Protein AF-A0A942IT50-F1 (afdb_monomer_lite)

Secondary structure (DSSP, 8-state):
--HHHHHHHHHT--SHHHHHHHHHT-B-TTS-BHHHHHHHHHHS-GGGS-SS-SSHHHHHHHHIIIIIPPPBTTB-HHHHHHHHHHHHHHHH-GGGHHHHHHHGGGT--HHHHHHHHHH-HHH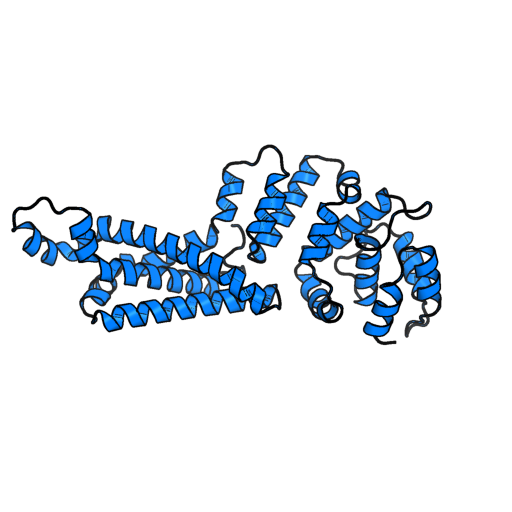HHH---HHHHHHHHHHHHHHHHHTT-HHHHHHHHHTSTT--HHHHHGGG-HHHHHHHHHHHHHHHH-HHHHHHHHHS-HHHHHHHHHHHHHHHHHHHHHHHHHHH--HHHHHHHHHHHHHHHHHHHHHHHHHHHHHHHHHHSHHHHHHHHTS-----HHHHHHHSHHHHHHHHHHHHHHHHHHHHHH-SS-TTS--

Sequence (319 aa):
MTMKDFYNSMKNTANISELKKVLASIQLPDGTTYQTILEKLLTTDPSELPVPLQSPQRMLLARHLAVEVSPEDSFTGELKGKWQRYWLRCCLKDECNYFFSLFKEFEINRENDVEAIIQEEYLWNVINSEEGKKFYKQTIAEWFLKRYNKKKAKSVLKTITGIKWLDKIRFWYPRLIVAILIGFLPLITQKDMWLMPLNLSEIFVVFLSVLLFALSYGYLVYECNKIINDITEARKRASCVCLQGFLISLLFSIFICLSIGPAILNDRTENIIESNCIITLLELGNLFWKDIIFFAFSALFIGIFIQLLWEEKTVTEPL

Structure (mmCIF, N/CA/C/O backbone):
data_AF-A0A942IT50-F1
#
_entry.id   AF-A0A942IT50-F1
#
loop_
_atom_site.group_PDB
_atom_site.id
_atom_site.type_symbol
_atom_site.label_atom_id
_atom_site.label_alt_id
_atom_site.label_comp_id
_atom_site.label_asym_id
_atom_site.label_entity_id
_atom_site.label_seq_id
_atom_site.pdbx_PDB_ins_code
_atom_site.Cartn_x
_atom_site.Cartn_y
_atom_site.Cartn_z
_atom_site.occupancy
_atom_site.B_iso_or_equiv
_atom_site.auth_seq_id
_atom_site.auth_comp_id
_atom_site.auth_asym_id
_atom_site.auth_atom_id
_atom_site.pdbx_PDB_model_num
ATOM 1 N N . MET A 1 1 ? -24.132 -20.979 17.864 1.00 71.00 1 MET A N 1
ATOM 2 C CA . MET A 1 1 ? -24.550 -19.753 17.154 1.00 71.00 1 MET A CA 1
ATOM 3 C C . MET A 1 1 ? -23.493 -19.389 16.122 1.00 71.00 1 MET A C 1
ATOM 5 O O . MET A 1 1 ? -22.315 -19.468 16.459 1.00 71.00 1 MET A O 1
ATOM 9 N N . THR A 1 2 ? -23.870 -19.065 14.881 1.00 82.75 2 THR A N 1
ATOM 10 C CA . THR A 1 2 ? -22.883 -18.706 13.845 1.00 82.75 2 THR A CA 1
ATOM 11 C C . THR A 1 2 ? -22.398 -17.260 14.023 1.00 82.75 2 THR A C 1
ATOM 13 O O . THR A 1 2 ? -23.055 -16.445 14.671 1.00 82.75 2 THR A O 1
ATOM 16 N N . MET A 1 3 ? -21.238 -16.914 13.449 1.00 79.81 3 MET A N 1
ATOM 17 C CA . MET A 1 3 ? -20.719 -15.534 13.478 1.00 79.81 3 MET A CA 1
ATOM 18 C C . MET A 1 3 ? -21.666 -14.550 12.769 1.00 79.81 3 MET A C 1
ATOM 20 O O . MET A 1 3 ? -21.782 -13.399 13.182 1.00 79.81 3 MET A O 1
ATOM 24 N N . LYS A 1 4 ? -22.389 -15.027 11.749 1.00 81.19 4 LYS A N 1
ATOM 25 C CA . LYS A 1 4 ? -23.398 -14.256 11.019 1.00 81.19 4 LYS A CA 1
ATOM 26 C C . LYS A 1 4 ? -24.609 -13.928 11.884 1.00 81.19 4 LYS A C 1
ATOM 28 O O . LYS A 1 4 ? -25.045 -12.782 11.886 1.00 81.19 4 LYS A O 1
ATOM 33 N N . ASP A 1 5 ? -25.095 -14.889 12.669 1.00 80.69 5 ASP A N 1
ATOM 34 C CA . ASP A 1 5 ? -26.185 -14.644 13.623 1.00 80.69 5 ASP A CA 1
ATOM 35 C C . ASP A 1 5 ? -25.761 -13.612 14.677 1.00 80.69 5 ASP A C 1
ATOM 37 O O . ASP A 1 5 ? -26.532 -12.718 15.022 1.00 80.69 5 ASP A O 1
ATOM 41 N N . PHE A 1 6 ? -24.503 -13.685 15.135 1.00 79.94 6 PHE A N 1
ATOM 42 C CA . PHE A 1 6 ? -23.935 -12.734 16.097 1.00 79.94 6 PHE A CA 1
ATOM 43 C C . PHE A 1 6 ? -23.887 -11.318 15.529 1.00 79.94 6 PHE A C 1
ATOM 45 O O . PHE A 1 6 ? -24.372 -10.379 16.155 1.00 79.94 6 PHE A O 1
ATOM 52 N N . TYR A 1 7 ? -23.342 -11.169 14.322 1.00 80.88 7 TYR A N 1
ATOM 53 C CA . TYR A 1 7 ? -23.255 -9.878 13.651 1.00 80.88 7 TYR A CA 1
ATOM 54 C C . TYR A 1 7 ? -24.637 -9.279 13.361 1.00 80.88 7 TYR A C 1
ATOM 56 O O . TYR A 1 7 ? -24.880 -8.122 13.697 1.00 80.88 7 TYR A O 1
ATOM 64 N N . ASN A 1 8 ? -25.561 -10.069 12.806 1.00 82.12 8 ASN A N 1
ATOM 65 C CA . ASN A 1 8 ? -26.921 -9.614 12.502 1.00 82.12 8 ASN A CA 1
ATOM 66 C C . ASN A 1 8 ? -27.674 -9.154 13.755 1.00 82.12 8 ASN A C 1
ATOM 68 O O . ASN A 1 8 ? -28.451 -8.206 13.683 1.00 82.12 8 ASN A O 1
ATOM 72 N N . SER A 1 9 ? -27.415 -9.798 14.895 1.00 78.88 9 SER A N 1
ATOM 73 C CA . SER A 1 9 ? -27.995 -9.402 16.177 1.00 78.88 9 SER A CA 1
ATOM 74 C C . SER A 1 9 ? -27.493 -8.018 16.621 1.00 78.88 9 SER A C 1
ATOM 76 O O . SER A 1 9 ? -28.278 -7.214 17.110 1.00 78.88 9 SER A O 1
ATOM 78 N N . MET A 1 10 ? -26.213 -7.693 16.400 1.00 81.12 10 MET A N 1
ATOM 79 C CA . MET A 1 10 ? -25.639 -6.393 16.788 1.00 81.12 10 MET A CA 1
ATOM 80 C C . MET A 1 10 ? -25.940 -5.258 15.802 1.00 81.12 10 MET A C 1
ATOM 82 O O . MET A 1 10 ? -26.156 -4.132 16.236 1.00 81.12 10 MET A O 1
ATOM 86 N N . LYS A 1 11 ? -25.966 -5.533 14.489 1.00 78.56 11 LYS A N 1
ATOM 87 C CA . LYS A 1 11 ? -26.009 -4.515 13.417 1.00 78.56 11 LYS A CA 1
ATOM 88 C C . LYS A 1 11 ? -27.135 -3.485 13.562 1.00 78.56 11 LYS A C 1
ATOM 90 O O . LYS A 1 11 ? -26.967 -2.337 13.169 1.00 78.56 11 LYS A O 1
ATOM 95 N N . ASN A 1 12 ? -28.279 -3.892 14.106 1.00 74.00 12 ASN A N 1
ATOM 96 C CA . ASN A 1 12 ? -29.453 -3.022 14.236 1.00 74.00 12 ASN A CA 1
ATOM 97 C C . ASN A 1 12 ? -29.499 -2.247 15.558 1.00 74.00 12 ASN A C 1
ATOM 99 O O . ASN A 1 12 ? -30.468 -1.542 15.814 1.00 74.00 12 ASN A O 1
ATOM 103 N N . THR A 1 13 ? -28.478 -2.391 16.397 1.00 76.75 13 THR A N 1
ATOM 104 C CA . THR A 1 13 ? -28.477 -1.849 17.748 1.00 76.75 13 THR A CA 1
ATOM 105 C C . THR A 1 13 ? -27.708 -0.536 17.792 1.00 76.75 13 THR A C 1
ATOM 107 O O . THR A 1 13 ? -26.498 -0.522 17.589 1.00 76.75 13 THR A O 1
ATOM 110 N N . ALA A 1 14 ? -28.389 0.577 18.065 1.00 72.31 14 ALA A N 1
ATOM 111 C CA . ALA A 1 14 ? -27.740 1.893 18.132 1.00 72.31 14 ALA A CA 1
ATOM 112 C C . ALA A 1 14 ? -27.238 2.257 19.545 1.00 72.31 14 ALA A C 1
ATOM 114 O O . ALA A 1 14 ? -26.408 3.154 19.699 1.00 72.31 14 ALA A O 1
ATOM 115 N N . ASN A 1 15 ? -27.739 1.565 20.575 1.00 74.44 15 ASN A N 1
ATOM 116 C CA . ASN A 1 15 ? -27.532 1.893 21.986 1.00 74.44 15 ASN A CA 1
ATOM 117 C C . ASN A 1 15 ? -27.061 0.665 22.797 1.00 74.44 15 ASN A C 1
ATOM 119 O O . ASN A 1 15 ? -27.527 -0.458 22.608 1.00 74.44 15 ASN A O 1
ATOM 123 N N . ILE A 1 16 ? -26.170 0.885 23.768 1.00 71.50 16 ILE A N 1
ATOM 124 C CA . ILE A 1 16 ? -25.651 -0.124 24.709 1.00 71.50 16 ILE A CA 1
ATOM 125 C C . ILE A 1 16 ? -26.747 -0.843 25.499 1.00 71.50 16 ILE A C 1
ATOM 127 O O . ILE A 1 16 ? -26.620 -2.035 25.769 1.00 71.50 16 ILE A O 1
ATOM 131 N N . SER A 1 17 ? -27.804 -0.148 25.914 1.00 73.56 17 SER A N 1
ATOM 132 C CA . SER A 1 17 ? -28.912 -0.739 26.671 1.00 73.56 17 SER A CA 1
ATOM 133 C C . SER A 1 17 ? -29.641 -1.818 25.864 1.00 73.56 17 SER A C 1
ATOM 135 O O . SER A 1 17 ? -29.974 -2.879 26.395 1.00 73.56 17 SER A O 1
ATOM 137 N N . GLU A 1 18 ? -29.826 -1.587 24.567 1.00 75.50 18 GLU A N 1
ATOM 138 C CA . GLU A 1 18 ? -30.375 -2.551 23.618 1.00 75.50 18 GLU A CA 1
ATOM 139 C C . GLU A 1 18 ? -29.349 -3.649 23.303 1.00 75.50 18 GLU A C 1
ATOM 141 O O . GLU A 1 18 ? -29.697 -4.829 23.308 1.00 75.50 18 GLU A O 1
ATOM 146 N N . LEU A 1 19 ? -28.063 -3.298 23.189 1.00 74.44 19 LEU A N 1
ATOM 147 C CA . LEU A 1 19 ? -26.989 -4.264 22.939 1.00 74.44 19 LEU A CA 1
ATOM 148 C C . LEU A 1 19 ? -26.881 -5.271 24.081 1.00 74.44 19 LEU A C 1
ATOM 150 O O . LEU A 1 19 ? -26.772 -6.471 23.846 1.00 74.44 19 LEU A O 1
ATOM 154 N N . LYS A 1 20 ? -26.977 -4.803 25.331 1.00 74.62 20 LYS A N 1
ATOM 155 C CA . LYS A 1 20 ? -27.025 -5.662 26.519 1.00 74.62 20 LYS A CA 1
ATOM 156 C C . LYS A 1 20 ? -28.188 -6.648 26.444 1.00 74.62 20 LYS A C 1
ATOM 158 O O . LYS A 1 20 ? -27.973 -7.825 26.708 1.00 74.62 20 LYS A O 1
ATOM 163 N N . LYS A 1 21 ? -29.387 -6.205 26.039 1.00 77.69 21 LYS A N 1
ATOM 164 C CA . LYS A 1 21 ? -30.564 -7.083 25.890 1.00 77.69 21 LYS A CA 1
ATOM 165 C C . LYS A 1 21 ? -30.356 -8.138 24.806 1.00 77.69 21 LYS A C 1
ATOM 167 O O . LYS A 1 21 ? -30.639 -9.310 25.038 1.00 77.69 21 LYS A O 1
ATOM 172 N N . VAL A 1 22 ? -29.829 -7.736 23.652 1.00 73.81 22 VAL A N 1
ATOM 173 C CA . VAL A 1 22 ? -29.530 -8.648 22.542 1.00 73.81 22 VAL A CA 1
ATOM 174 C C . VAL A 1 22 ? -28.488 -9.686 22.969 1.00 73.81 22 VAL A C 1
ATOM 176 O O . VAL A 1 22 ? -28.695 -10.888 22.805 1.00 73.81 22 VAL A O 1
ATOM 179 N N . LEU A 1 23 ? -27.391 -9.243 23.587 1.00 76.19 23 LEU A N 1
ATOM 180 C CA . LEU A 1 23 ? -26.283 -10.109 23.993 1.00 76.19 23 LEU A CA 1
ATOM 181 C C . LEU A 1 23 ? -26.597 -10.996 25.207 1.00 76.19 23 LEU A C 1
ATOM 183 O O . LEU A 1 23 ? -25.976 -12.049 25.351 1.00 76.19 23 LEU A O 1
ATOM 187 N N . ALA A 1 24 ? -27.562 -10.620 26.052 1.00 75.31 24 ALA A N 1
ATOM 188 C CA . ALA A 1 24 ? -28.045 -11.448 27.162 1.00 75.31 24 ALA A CA 1
ATOM 189 C C . ALA A 1 24 ? -28.636 -12.781 26.681 1.00 75.31 24 ALA A C 1
ATOM 191 O O . ALA A 1 24 ? -28.539 -13.794 27.372 1.00 75.31 24 ALA A O 1
ATOM 192 N N . SER A 1 25 ? -29.218 -12.789 25.478 1.00 74.31 25 SER A N 1
ATOM 193 C CA . SER A 1 25 ? -29.835 -13.980 24.886 1.00 74.31 25 SER A CA 1
ATOM 194 C C . SER A 1 25 ? -28.828 -14.973 24.290 1.00 74.31 25 SER A C 1
ATOM 196 O O . SER A 1 25 ? -29.202 -16.087 23.926 1.00 74.31 25 SER A O 1
ATOM 198 N N . ILE A 1 26 ? -27.546 -14.599 24.204 1.00 75.88 26 ILE A N 1
ATOM 199 C CA . ILE A 1 26 ? -26.529 -15.383 23.508 1.00 75.88 26 ILE A CA 1
ATOM 200 C C . ILE A 1 26 ? -25.562 -16.016 24.517 1.00 75.88 26 ILE A C 1
ATOM 202 O O . ILE A 1 26 ? -24.733 -15.334 25.127 1.00 75.88 26 ILE A O 1
ATOM 206 N N . GLN A 1 27 ? -25.635 -17.344 24.639 1.00 74.62 27 GLN A N 1
ATOM 207 C CA . GLN A 1 27 ? -24.714 -18.153 25.445 1.00 74.62 27 GLN A CA 1
ATOM 208 C C . GLN A 1 27 ? -23.515 -18.644 24.624 1.00 74.62 27 GLN A C 1
ATOM 210 O O . GLN A 1 27 ? -23.654 -19.087 23.479 1.00 74.62 27 GLN A O 1
ATOM 215 N N . LEU A 1 28 ? -22.329 -18.578 25.228 1.00 72.38 28 LEU A N 1
ATOM 216 C CA . LEU A 1 28 ? -21.101 -19.163 24.702 1.00 72.38 28 LEU A CA 1
ATOM 217 C C . LEU A 1 28 ? -20.961 -20.643 25.092 1.00 72.38 28 LEU A C 1
ATOM 219 O O . LEU A 1 28 ? -21.592 -21.092 26.049 1.00 72.38 28 LEU A O 1
ATOM 223 N N . PRO A 1 29 ? -20.102 -21.408 24.387 1.00 72.31 29 PRO A N 1
ATOM 224 C CA . PRO A 1 29 ? -19.852 -22.820 24.693 1.00 72.31 29 PRO A CA 1
ATOM 225 C C . PRO A 1 29 ? -19.321 -23.079 26.110 1.00 72.31 29 PRO A C 1
ATOM 227 O O . PRO A 1 29 ? -19.485 -24.176 26.629 1.00 72.31 29 PRO A O 1
ATOM 230 N N . ASP A 1 30 ? -18.684 -22.084 26.729 1.00 76.00 30 ASP A N 1
ATOM 231 C CA . ASP A 1 30 ? -18.164 -22.135 28.100 1.00 76.00 30 ASP A CA 1
ATOM 232 C C . ASP A 1 30 ? -19.208 -21.727 29.161 1.00 76.00 30 ASP A C 1
ATOM 234 O O . ASP A 1 30 ? -18.885 -21.633 30.343 1.00 76.00 30 ASP A O 1
ATOM 238 N N . GLY A 1 31 ? -20.456 -21.474 28.750 1.00 76.12 31 GLY A N 1
ATOM 239 C CA . GLY A 1 31 ? -21.550 -21.048 29.621 1.00 76.12 31 GLY A CA 1
ATOM 240 C C . GLY A 1 31 ? -21.541 -19.558 29.973 1.00 76.12 31 GLY A C 1
ATOM 241 O O . GLY A 1 31 ? -22.469 -19.094 30.635 1.00 76.12 31 GLY A O 1
ATOM 242 N N . THR A 1 32 ? -20.546 -18.781 29.523 1.00 77.38 32 THR A N 1
ATOM 243 C CA . THR A 1 32 ? -20.563 -17.322 29.704 1.00 77.38 32 THR A CA 1
ATOM 244 C C . THR A 1 32 ? -21.539 -16.660 28.731 1.00 77.38 32 THR A C 1
ATOM 246 O O . THR A 1 32 ? -21.733 -17.114 27.603 1.00 77.38 32 THR A O 1
ATOM 249 N N . THR A 1 33 ? -22.196 -15.575 29.143 1.00 79.94 33 THR A N 1
ATOM 250 C CA . THR A 1 33 ? -23.041 -14.795 28.227 1.00 79.94 33 THR A CA 1
ATOM 251 C C . THR A 1 33 ? -22.220 -13.685 27.584 1.00 79.94 33 THR A C 1
ATOM 253 O O . THR A 1 33 ? -21.287 -13.135 28.182 1.00 79.94 33 THR A O 1
ATOM 256 N N . TYR A 1 34 ? -22.575 -13.298 26.358 1.00 75.81 34 TYR A N 1
ATOM 257 C CA . TYR A 1 34 ? -21.945 -12.132 25.735 1.00 75.81 34 TYR A CA 1
ATOM 258 C C . TYR A 1 34 ? -22.224 -10.837 26.495 1.00 75.81 34 TYR A C 1
ATOM 260 O O . TYR A 1 34 ? -21.415 -9.915 26.417 1.00 75.81 34 TYR A O 1
ATOM 268 N N . GLN A 1 35 ? -23.311 -10.777 27.266 1.00 79.44 35 GLN A N 1
ATOM 269 C CA . GLN A 1 35 ? -23.552 -9.681 28.196 1.00 79.44 35 GLN A CA 1
ATOM 270 C C . GLN A 1 35 ? -22.433 -9.580 29.239 1.00 79.44 35 GLN A C 1
ATOM 272 O O . GLN A 1 35 ? -21.893 -8.494 29.422 1.00 79.44 35 GLN A O 1
ATOM 277 N N . THR A 1 36 ? -22.017 -10.690 29.859 1.00 81.69 36 THR A N 1
ATOM 278 C CA . THR A 1 36 ? -20.899 -10.684 30.818 1.00 81.69 36 THR A CA 1
ATOM 279 C C . THR A 1 36 ? -19.594 -10.232 30.158 1.00 81.69 36 THR A C 1
ATOM 281 O O . THR A 1 36 ? -18.804 -9.508 30.763 1.00 81.69 36 THR A O 1
ATOM 284 N N . ILE A 1 37 ? -19.361 -10.608 28.895 1.00 81.81 37 ILE A N 1
ATOM 285 C CA . ILE A 1 37 ? -18.204 -10.117 28.131 1.00 81.81 37 ILE A CA 1
ATOM 286 C C . ILE A 1 37 ? -18.313 -8.615 27.877 1.00 81.81 37 ILE A C 1
ATOM 288 O O . ILE A 1 37 ? -17.335 -7.907 28.094 1.00 81.81 37 ILE A O 1
ATOM 292 N N . LEU A 1 38 ? -19.471 -8.127 27.428 1.00 83.06 38 LEU A N 1
ATOM 293 C CA . LEU A 1 38 ? -19.702 -6.705 27.189 1.00 83.06 38 LEU A CA 1
ATOM 294 C C . LEU A 1 38 ? -19.512 -5.898 28.474 1.00 83.06 38 LEU A C 1
ATOM 296 O O . LEU A 1 38 ? -18.809 -4.899 28.449 1.00 83.06 38 LEU A O 1
ATOM 300 N N . GLU A 1 39 ? -20.080 -6.339 29.593 1.00 85.12 39 GLU A N 1
ATOM 301 C CA . GLU A 1 39 ? -19.913 -5.683 30.892 1.00 85.12 39 GLU A CA 1
ATOM 302 C C . GLU A 1 39 ? -18.442 -5.625 31.292 1.00 85.12 39 GLU A C 1
ATOM 304 O O . GLU A 1 39 ? -17.943 -4.548 31.611 1.00 85.12 39 GLU A O 1
ATOM 309 N N . LYS A 1 40 ? -17.715 -6.740 31.152 1.00 86.44 40 LYS A N 1
ATOM 310 C CA . LYS A 1 40 ? -16.273 -6.769 31.402 1.00 86.44 40 LYS A CA 1
ATOM 311 C C . LYS A 1 40 ? -15.513 -5.802 30.493 1.00 86.44 40 LYS A C 1
ATOM 313 O O . LYS A 1 40 ? -14.609 -5.119 30.964 1.00 86.44 40 LYS A O 1
ATOM 318 N N . LEU A 1 41 ? -15.849 -5.735 29.204 1.00 85.50 41 LEU A N 1
ATOM 319 C CA . LEU A 1 41 ? -15.209 -4.810 28.265 1.00 85.50 41 LEU A CA 1
ATOM 320 C C . LEU A 1 41 ? -15.539 -3.349 28.588 1.00 85.50 41 LEU A C 1
ATOM 322 O O . LEU A 1 41 ? -14.647 -2.515 28.529 1.00 85.50 41 LEU A O 1
ATOM 326 N N . LEU A 1 42 ? -16.775 -3.035 28.977 1.00 87.00 42 LEU A N 1
ATOM 327 C CA . LEU A 1 42 ? -17.178 -1.678 29.356 1.00 87.00 42 LEU A CA 1
ATOM 328 C C . LEU A 1 42 ? -16.461 -1.187 30.620 1.00 87.00 42 LEU A C 1
ATOM 330 O O . LEU A 1 42 ? -16.221 0.009 30.746 1.00 87.00 42 LEU A O 1
ATOM 334 N N . THR A 1 43 ? -16.105 -2.092 31.537 1.00 87.69 43 THR A N 1
ATOM 335 C CA . THR A 1 43 ? -15.362 -1.749 32.761 1.00 87.69 43 THR A CA 1
ATOM 336 C C . THR A 1 43 ? -13.843 -1.792 32.602 1.00 87.69 43 THR A C 1
ATOM 338 O O . THR A 1 43 ? -13.137 -1.236 33.436 1.00 87.69 43 THR A O 1
ATOM 341 N N . THR A 1 44 ? -13.323 -2.478 31.580 1.00 90.06 44 THR A N 1
ATOM 342 C CA . THR A 1 44 ? -11.873 -2.615 31.360 1.00 90.06 44 THR A CA 1
ATOM 343 C C . THR A 1 44 ? -11.364 -1.443 30.530 1.00 90.06 44 THR A C 1
ATOM 345 O O . THR A 1 44 ? -11.965 -1.112 29.509 1.00 90.06 44 THR A O 1
ATOM 348 N N . ASP A 1 45 ? -10.235 -0.840 30.912 1.00 91.56 45 ASP A N 1
ATOM 349 C CA . ASP A 1 45 ? -9.609 0.181 30.073 1.00 91.56 45 ASP A CA 1
ATOM 350 C C . ASP A 1 45 ? -9.125 -0.460 28.753 1.00 91.56 45 ASP A C 1
ATOM 352 O O . ASP A 1 45 ? -8.290 -1.373 28.779 1.00 91.56 45 ASP A O 1
ATOM 356 N N . PRO A 1 46 ? -9.600 -0.001 27.576 1.00 93.31 46 PRO A N 1
ATOM 357 C CA . PRO A 1 46 ? -9.200 -0.578 26.294 1.00 93.31 46 PRO A CA 1
ATOM 358 C C . PRO A 1 46 ? -7.689 -0.524 26.036 1.00 93.31 46 PRO A C 1
ATOM 360 O O . PRO A 1 46 ? -7.174 -1.289 25.223 1.00 93.31 46 PRO A O 1
ATOM 363 N N . SER A 1 47 ? -6.956 0.374 26.700 1.00 90.56 47 SER A N 1
ATOM 364 C CA . SER A 1 47 ? -5.501 0.472 26.566 1.00 90.56 47 SER A CA 1
ATOM 365 C C . SER A 1 47 ? -4.747 -0.739 27.130 1.00 90.56 47 SER A C 1
ATOM 367 O O . SER A 1 47 ? -3.662 -1.041 26.626 1.00 90.56 47 SER A O 1
ATOM 369 N N . GLU A 1 48 ? -5.342 -1.462 28.083 1.00 91.44 48 GLU A N 1
ATOM 370 C CA . GLU A 1 48 ? -4.776 -2.658 28.725 1.00 91.44 48 GLU A CA 1
ATOM 371 C C . GLU A 1 48 ? -5.066 -3.948 27.943 1.00 91.44 48 GLU A C 1
ATOM 373 O O . GLU A 1 48 ? -4.456 -4.992 28.184 1.00 91.44 48 GLU A O 1
ATOM 378 N N . LEU A 1 49 ? -5.991 -3.896 26.980 1.00 93.62 49 LEU A N 1
ATOM 379 C CA . LEU A 1 49 ? -6.381 -5.062 26.197 1.00 93.62 49 LEU A CA 1
ATOM 380 C C . LEU A 1 49 ? -5.302 -5.443 25.167 1.00 93.62 49 LEU A C 1
ATOM 382 O O . LEU A 1 49 ? -4.688 -4.573 24.536 1.00 93.62 49 LEU A O 1
ATOM 386 N N . PRO A 1 50 ? -5.103 -6.752 24.914 1.00 93.62 50 PRO A N 1
ATOM 387 C CA . PRO A 1 50 ? -4.201 -7.203 23.865 1.00 93.62 50 PRO A CA 1
ATOM 388 C C . PRO A 1 50 ? -4.721 -6.785 22.483 1.00 93.62 50 PRO A C 1
ATOM 390 O O . PRO A 1 50 ? -5.929 -6.683 22.253 1.00 93.62 50 PRO A O 1
ATOM 393 N N . VAL A 1 51 ? -3.800 -6.571 21.541 1.00 92.06 51 VAL A N 1
ATOM 394 C CA . VAL A 1 51 ? -4.118 -6.304 20.132 1.00 92.06 51 VAL A CA 1
ATOM 395 C C . VAL A 1 51 ? -3.460 -7.386 19.268 1.00 92.06 51 VAL A C 1
ATOM 397 O O . VAL A 1 51 ? -2.228 -7.366 19.167 1.00 92.06 51 VAL A O 1
ATOM 400 N N . PRO A 1 52 ? -4.231 -8.286 18.621 1.00 91.44 52 PRO A N 1
ATOM 401 C CA . PRO A 1 52 ? -5.702 -8.375 18.605 1.00 91.44 52 PRO A CA 1
ATOM 402 C C . PRO A 1 52 ? -6.310 -9.050 19.852 1.00 91.44 52 PRO A C 1
ATOM 404 O O . PRO A 1 52 ? -5.620 -9.740 20.603 1.00 91.44 52 PRO A O 1
ATOM 407 N N . LEU A 1 53 ? -7.630 -8.909 20.041 1.00 91.56 53 LEU A N 1
ATOM 408 C CA . LEU A 1 53 ? -8.386 -9.778 20.954 1.00 91.56 53 LEU A CA 1
ATOM 409 C C . LEU A 1 53 ? -8.409 -11.212 20.411 1.00 91.56 53 LEU A C 1
ATOM 411 O O . LEU A 1 53 ? -8.442 -11.441 19.206 1.00 91.56 53 LEU A O 1
ATOM 415 N N . GLN A 1 54 ? -8.439 -12.187 21.319 1.00 89.88 54 GLN A N 1
ATOM 416 C CA . GLN A 1 54 ? -8.280 -13.603 20.973 1.00 89.88 54 GLN A CA 1
ATOM 417 C C . GLN A 1 54 ? -9.444 -14.209 20.169 1.00 89.88 54 GLN A C 1
ATOM 419 O O . GLN A 1 54 ? -9.262 -15.266 19.572 1.00 89.88 54 GLN A O 1
ATOM 424 N N . SER A 1 55 ? -10.629 -13.584 20.138 1.00 89.69 55 SER A N 1
ATOM 425 C CA . SER A 1 55 ? -11.797 -14.136 19.435 1.00 89.69 55 SER A CA 1
ATOM 426 C C . SER A 1 55 ? -12.430 -13.155 18.439 1.00 89.69 55 SER A C 1
ATOM 428 O O . SER A 1 55 ? -12.526 -11.957 18.735 1.00 89.69 55 SER A O 1
ATOM 430 N N . PRO A 1 56 ? -12.928 -13.639 17.278 1.00 87.88 56 PRO A N 1
ATOM 431 C CA . PRO A 1 56 ? -13.583 -12.791 16.280 1.00 87.88 56 PRO A CA 1
ATOM 432 C C . PRO A 1 56 ? -14.783 -12.020 16.831 1.00 87.88 56 PRO A C 1
ATOM 434 O O . PRO A 1 56 ? -15.010 -10.875 16.462 1.00 87.88 56 PRO A O 1
ATOM 437 N N . GLN A 1 57 ? -15.534 -12.613 17.757 1.00 86.50 57 GLN A N 1
ATOM 438 C CA . GLN A 1 57 ? -16.727 -11.989 18.324 1.00 86.50 57 GLN A CA 1
ATOM 439 C C . GLN A 1 57 ? -16.368 -10.846 19.277 1.00 86.50 57 GLN A C 1
ATOM 441 O O . GLN A 1 57 ? -17.026 -9.811 19.261 1.00 86.50 57 GLN A O 1
ATOM 446 N N . ARG A 1 58 ? -15.279 -10.981 20.050 1.00 90.62 58 ARG A N 1
ATOM 447 C CA . ARG A 1 58 ? -14.745 -9.872 20.856 1.00 90.62 58 ARG A CA 1
ATOM 448 C C . ARG A 1 58 ? -14.210 -8.747 19.974 1.00 90.62 58 ARG A C 1
ATOM 450 O O . ARG A 1 58 ? -14.405 -7.584 20.304 1.00 90.62 58 ARG A O 1
ATOM 457 N N . MET A 1 59 ? -13.590 -9.086 18.844 1.00 93.81 59 MET A N 1
ATOM 458 C CA . MET A 1 59 ? -13.149 -8.104 17.850 1.00 93.81 59 MET A CA 1
ATOM 459 C C . MET A 1 59 ? -14.331 -7.355 17.211 1.00 93.81 59 MET A C 1
ATOM 461 O O . MET A 1 59 ? -14.283 -6.133 17.116 1.00 93.81 59 MET A O 1
ATOM 465 N N . LEU A 1 60 ? -15.414 -8.047 16.837 1.00 91.00 60 LEU A N 1
ATOM 466 C CA . LEU A 1 60 ? -16.633 -7.396 16.337 1.00 91.00 60 LEU A CA 1
ATOM 467 C C . LEU A 1 60 ? -17.284 -6.500 17.395 1.00 91.00 60 LEU A C 1
ATOM 469 O O . LEU A 1 60 ? -17.732 -5.405 17.072 1.00 91.00 60 LEU A O 1
ATOM 473 N N . LEU A 1 61 ? -17.303 -6.936 18.656 1.00 90.94 61 LEU A N 1
ATOM 474 C CA . LEU A 1 61 ? -17.835 -6.133 19.753 1.00 90.94 61 LEU A CA 1
ATOM 475 C C . LEU A 1 61 ? -16.994 -4.870 19.986 1.00 90.94 61 LEU A C 1
ATOM 477 O O . LEU A 1 61 ? -17.546 -3.783 20.126 1.00 90.94 61 LEU A O 1
ATOM 481 N N . ALA A 1 62 ? -15.663 -4.990 19.948 1.00 94.44 62 ALA A N 1
ATOM 482 C CA . ALA A 1 62 ? -14.754 -3.847 20.019 1.00 94.44 62 ALA A CA 1
ATOM 483 C C . ALA A 1 62 ? -14.989 -2.855 18.867 1.00 94.44 62 ALA A C 1
ATOM 485 O O . ALA A 1 62 ? -15.036 -1.649 19.102 1.00 94.44 62 ALA A O 1
ATOM 486 N N . ARG A 1 63 ? -15.200 -3.352 17.638 1.00 95.06 63 ARG A N 1
ATOM 487 C CA . ARG A 1 63 ? -15.590 -2.520 16.491 1.00 95.06 63 ARG A CA 1
ATOM 488 C C . ARG A 1 63 ? -16.910 -1.799 16.740 1.00 95.06 63 ARG A C 1
ATOM 490 O O . ARG A 1 63 ? -16.990 -0.598 16.512 1.00 95.06 63 ARG A O 1
ATOM 497 N N . HIS A 1 64 ? -17.934 -2.5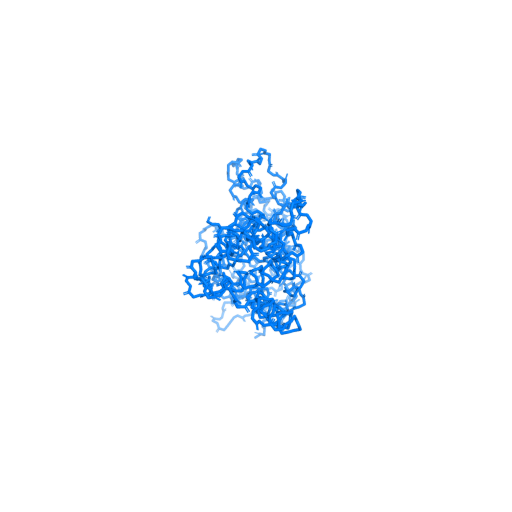22 17.184 1.00 91.50 64 HIS A N 1
ATOM 498 C CA . HIS A 1 64 ? -19.264 -1.969 17.422 1.00 91.50 64 HIS A CA 1
ATOM 499 C C . HIS A 1 64 ? -19.212 -0.837 18.462 1.00 91.50 64 HIS A C 1
ATOM 501 O O . HIS A 1 64 ? -19.707 0.258 18.202 1.00 91.50 64 HIS A O 1
ATOM 507 N N . LEU A 1 65 ? -18.489 -1.034 19.571 1.00 93.38 65 LEU A N 1
ATOM 508 C CA . LEU A 1 65 ? -18.234 0.013 20.570 1.00 93.38 65 LEU A CA 1
ATOM 509 C C . LEU A 1 65 ? -17.479 1.216 19.972 1.00 93.38 65 LEU A C 1
ATOM 511 O O . LEU A 1 65 ? -17.834 2.373 20.211 1.00 93.38 65 LEU A O 1
ATOM 515 N N . ALA A 1 66 ? -16.452 0.962 19.159 1.00 95.56 66 ALA A N 1
ATOM 516 C CA . ALA A 1 66 ? -15.615 2.007 18.577 1.00 95.56 66 ALA A CA 1
ATOM 517 C C . ALA A 1 66 ? -16.297 2.816 17.463 1.00 95.56 66 ALA A C 1
ATOM 519 O O . ALA A 1 66 ? -16.048 4.014 17.366 1.00 95.56 66 ALA A O 1
ATOM 520 N N . VAL A 1 67 ? -17.160 2.204 16.647 1.00 94.44 67 VAL A N 1
ATOM 521 C CA . VAL A 1 67 ? -17.694 2.811 15.412 1.00 94.44 67 VAL A CA 1
ATOM 522 C C . VAL A 1 67 ? -19.201 3.057 15.480 1.00 94.44 67 VAL A C 1
ATOM 524 O O . VAL A 1 67 ? -19.645 4.130 15.106 1.00 94.44 67 VAL A O 1
ATOM 527 N N . GLU A 1 68 ? -19.995 2.113 15.985 1.00 90.56 68 GLU A N 1
ATOM 528 C CA . GLU A 1 68 ? -21.461 2.140 15.818 1.00 90.56 68 GLU A CA 1
ATOM 529 C C . GLU A 1 68 ? -22.198 2.711 17.038 1.00 90.56 68 GLU A C 1
ATOM 531 O O . GLU A 1 68 ? -23.187 3.422 16.890 1.00 90.56 68 GLU A O 1
ATOM 536 N N . VAL A 1 69 ? -21.695 2.454 18.247 1.00 88.75 69 VAL A N 1
ATOM 537 C CA . VAL A 1 69 ? -22.336 2.907 19.490 1.00 88.75 69 VAL A CA 1
ATOM 538 C C . VAL A 1 69 ? -22.122 4.401 19.713 1.00 88.75 69 VAL A C 1
ATOM 540 O O . VAL A 1 69 ? -20.981 4.864 19.785 1.00 88.75 69 VAL A O 1
ATOM 543 N N . SER A 1 70 ? -23.205 5.151 19.892 1.00 88.00 70 SER A N 1
ATOM 544 C CA . SER A 1 70 ? -23.131 6.569 20.261 1.00 88.00 70 SER A CA 1
ATOM 545 C C . SER A 1 70 ? -22.900 6.745 21.773 1.00 88.00 70 SER A C 1
ATOM 547 O O . SER A 1 70 ? -23.347 5.903 22.556 1.00 88.00 70 SER A O 1
ATOM 549 N N . PRO A 1 71 ? -22.180 7.795 22.213 1.00 86.62 71 PRO A N 1
ATOM 550 C CA . PRO A 1 71 ? -22.000 8.072 23.635 1.00 86.62 71 PRO A CA 1
ATOM 551 C C . PRO A 1 71 ? -23.323 8.442 24.317 1.00 86.62 71 PRO A C 1
ATOM 553 O O . PRO A 1 71 ? -24.115 9.214 23.784 1.00 86.62 71 PRO A O 1
ATOM 556 N N . GLU A 1 72 ? -23.527 7.898 25.515 1.00 84.31 72 GLU A N 1
ATOM 557 C CA . GLU A 1 72 ? -24.699 8.094 26.382 1.00 84.31 72 GLU A CA 1
ATOM 558 C C . GLU A 1 72 ? -24.242 8.198 27.845 1.00 84.31 72 GLU A C 1
ATOM 560 O O . GLU A 1 72 ? -23.059 8.019 28.133 1.00 84.31 72 GLU A O 1
ATOM 565 N N . ASP A 1 73 ? -25.157 8.433 28.790 1.00 68.12 73 ASP A N 1
ATOM 566 C CA . ASP A 1 73 ? -24.835 8.667 30.211 1.00 68.12 73 ASP A CA 1
ATOM 567 C C . ASP A 1 73 ? -23.913 7.596 30.832 1.00 68.12 73 ASP A C 1
ATOM 569 O O . ASP A 1 73 ? -23.082 7.901 31.684 1.00 68.12 73 ASP A O 1
ATOM 573 N N . SER A 1 74 ? -24.016 6.338 30.385 1.00 75.69 74 SER A N 1
ATOM 574 C CA . SER A 1 74 ? -23.170 5.226 30.858 1.00 75.69 74 SER A CA 1
ATOM 575 C C . SER A 1 74 ? -21.924 4.950 30.001 1.00 75.69 74 SER A C 1
ATOM 577 O O . SER A 1 74 ? -21.075 4.149 30.392 1.00 75.69 74 SER A O 1
ATOM 579 N N . PHE A 1 75 ? -21.790 5.606 28.846 1.00 83.56 75 PHE A N 1
ATOM 580 C CA . PHE A 1 75 ? -20.687 5.450 27.899 1.00 83.56 75 PHE A CA 1
ATOM 581 C C . PHE A 1 75 ? -20.208 6.819 27.445 1.00 83.56 75 PHE A C 1
ATOM 583 O O . PHE A 1 75 ? -20.648 7.373 26.438 1.00 83.56 75 PHE A O 1
ATOM 590 N N . THR A 1 76 ? -19.309 7.372 28.251 1.00 91.00 76 THR A N 1
ATOM 591 C CA . THR A 1 76 ? -18.815 8.734 28.086 1.00 91.00 76 THR A CA 1
ATOM 592 C C . THR A 1 76 ? -18.047 8.900 26.773 1.00 91.00 76 THR A C 1
ATOM 594 O O . THR A 1 76 ? -17.463 7.954 26.238 1.00 91.00 76 THR A O 1
ATOM 597 N N . GLY A 1 77 ? -17.979 10.138 26.274 1.00 92.75 77 GLY A N 1
ATOM 598 C CA . GLY A 1 77 ? -17.166 10.468 25.098 1.00 92.75 77 GLY A CA 1
ATOM 599 C C . GLY A 1 77 ? -15.682 10.107 25.267 1.00 92.75 77 GLY A C 1
ATOM 600 O O . GLY A 1 77 ? -15.029 9.720 24.302 1.00 92.75 77 GLY A O 1
ATOM 601 N N . GLU A 1 78 ? -15.156 10.151 26.495 1.00 94.38 78 GLU A N 1
ATOM 602 C CA . GLU A 1 78 ? -13.795 9.691 26.794 1.00 94.38 78 GLU A CA 1
ATOM 603 C C . GLU A 1 78 ? -13.650 8.178 26.570 1.00 94.38 78 GLU A C 1
ATOM 605 O O . GLU A 1 78 ? -12.718 7.732 25.896 1.00 94.38 78 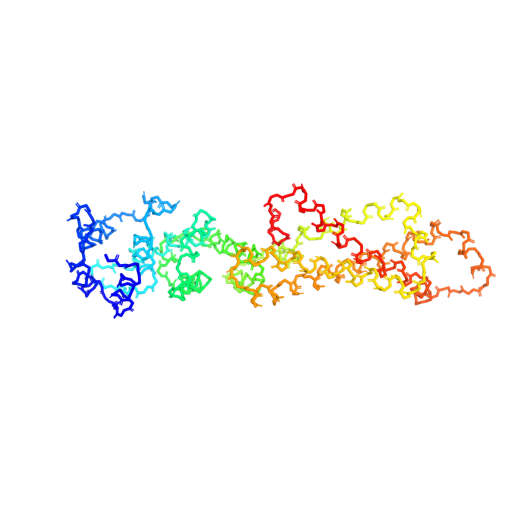GLU A O 1
ATOM 610 N N . LEU A 1 79 ? -14.594 7.377 27.079 1.00 94.00 79 LEU A N 1
ATOM 611 C CA . LEU A 1 79 ? -14.580 5.927 26.895 1.00 94.00 79 LEU A CA 1
ATOM 612 C C . LEU A 1 79 ? -14.741 5.552 25.413 1.00 94.00 79 LEU A C 1
ATOM 614 O O . LEU A 1 79 ? -14.016 4.681 24.923 1.00 94.00 79 LEU A O 1
ATOM 618 N N . LYS A 1 80 ? -15.606 6.262 24.673 1.00 95.06 80 LYS A N 1
ATOM 619 C CA . LYS A 1 80 ? -15.712 6.153 23.207 1.00 95.06 80 LYS A CA 1
ATOM 620 C C . LYS A 1 80 ? -14.361 6.408 22.534 1.00 95.06 80 LYS A C 1
ATOM 622 O O . LYS A 1 80 ? -13.916 5.583 21.737 1.00 95.06 80 LYS A O 1
ATOM 627 N N . GLY A 1 81 ? -13.671 7.491 22.892 1.00 96.25 81 GLY A N 1
ATOM 628 C CA . GLY A 1 81 ? -12.351 7.822 22.350 1.00 96.25 81 GLY A CA 1
ATOM 629 C C . GLY A 1 81 ? -11.283 6.760 22.654 1.00 96.25 81 GLY A C 1
ATOM 630 O O . GLY A 1 81 ? -10.470 6.431 21.785 1.00 96.25 81 GLY A O 1
ATOM 631 N N . LYS A 1 82 ? -11.310 6.142 23.846 1.00 96.44 82 LYS A N 1
ATOM 632 C CA . LYS A 1 82 ? -10.426 5.010 24.192 1.00 96.44 82 LYS A CA 1
ATOM 633 C C . LYS A 1 82 ? -10.695 3.788 23.308 1.00 96.44 82 LYS A C 1
ATOM 635 O O . LYS A 1 82 ? -9.747 3.185 22.799 1.00 96.44 82 LYS A O 1
ATOM 640 N N . TRP A 1 83 ? -11.963 3.455 23.066 1.00 96.69 83 TRP A N 1
ATOM 641 C CA . TRP A 1 83 ? -12.353 2.372 22.156 1.00 96.69 83 TRP A CA 1
ATOM 642 C C . TRP A 1 83 ? -11.983 2.656 20.701 1.00 96.69 83 TRP A C 1
ATOM 644 O O . TRP A 1 83 ? -11.454 1.774 20.026 1.00 96.69 83 TRP A O 1
ATOM 654 N N . GLN A 1 84 ? -12.170 3.888 20.230 1.00 97.12 84 GLN A N 1
ATOM 655 C CA . GLN A 1 84 ? -11.720 4.317 18.905 1.00 97.12 84 GLN A CA 1
ATOM 656 C C . GLN A 1 84 ? -10.212 4.184 18.746 1.00 97.12 84 GLN A C 1
ATOM 658 O O . GLN A 1 84 ? -9.741 3.653 17.743 1.00 97.12 84 GLN A O 1
ATOM 663 N N . ARG A 1 85 ? -9.441 4.598 19.755 1.00 96.69 85 ARG A N 1
ATOM 664 C CA . ARG A 1 85 ? -7.986 4.430 19.765 1.00 96.69 85 ARG A CA 1
ATOM 665 C C . ARG A 1 85 ? -7.591 2.955 19.730 1.00 96.69 85 ARG A C 1
ATOM 667 O O . ARG A 1 85 ? -6.668 2.590 19.000 1.00 96.69 85 ARG A O 1
ATOM 674 N N . TYR A 1 86 ? -8.270 2.107 20.501 1.00 96.88 86 TYR A N 1
ATOM 675 C CA . TYR A 1 86 ? -8.053 0.661 20.483 1.00 96.88 86 TYR A CA 1
ATOM 676 C C . TYR A 1 86 ? -8.342 0.067 19.096 1.00 96.88 86 TYR A C 1
ATOM 678 O O . TYR A 1 86 ? -7.469 -0.574 18.509 1.00 96.88 86 TYR A O 1
ATOM 686 N N . TRP A 1 87 ? -9.521 0.344 18.530 1.00 97.25 87 TRP A N 1
ATOM 687 C CA . TRP A 1 87 ? -9.908 -0.162 17.214 1.00 97.25 87 TRP A CA 1
ATOM 688 C C . TRP A 1 87 ? -8.997 0.366 16.108 1.00 97.25 87 TRP A C 1
ATOM 690 O O . TRP A 1 87 ? -8.594 -0.395 15.235 1.00 97.25 87 TRP A O 1
ATOM 700 N N . LEU A 1 88 ? -8.563 1.625 16.185 1.00 97.38 88 LEU A N 1
ATOM 701 C CA . LEU A 1 88 ? -7.576 2.174 15.263 1.00 97.38 88 LEU A CA 1
ATOM 702 C C . LEU A 1 88 ? -6.262 1.381 15.319 1.00 97.38 88 LEU A C 1
ATOM 704 O O . LEU A 1 88 ? -5.727 1.027 14.274 1.00 97.38 88 LEU A O 1
ATOM 708 N N . ARG A 1 89 ? -5.761 1.012 16.507 1.00 96.38 89 ARG A N 1
ATOM 709 C CA . ARG A 1 89 ? -4.577 0.135 16.624 1.00 96.38 89 ARG A CA 1
ATOM 710 C C . ARG A 1 89 ? -4.815 -1.222 15.961 1.00 96.38 89 ARG A C 1
ATOM 712 O O . ARG A 1 89 ? -3.928 -1.702 15.255 1.00 96.38 89 ARG A O 1
ATOM 719 N N . CYS A 1 90 ? -5.999 -1.815 16.127 1.00 96.19 90 CYS A N 1
ATOM 720 C CA . CYS A 1 90 ? -6.379 -3.034 15.410 1.00 96.19 90 CYS A CA 1
ATOM 721 C C . CYS A 1 90 ? -6.361 -2.818 13.888 1.00 96.19 90 CYS A C 1
ATOM 723 O O . CYS A 1 90 ? -5.784 -3.620 13.155 1.00 96.19 90 CYS A O 1
ATOM 725 N N . CYS A 1 91 ? -6.929 -1.708 13.417 1.00 95.81 91 CYS A N 1
ATOM 726 C CA . CYS A 1 91 ? -6.968 -1.315 12.015 1.00 95.81 91 CYS A CA 1
ATOM 727 C C . CYS A 1 91 ? -5.600 -0.959 11.431 1.00 95.81 91 CYS A C 1
ATOM 729 O O . CYS A 1 91 ? -5.475 -0.941 10.213 1.00 95.81 91 CYS A O 1
ATOM 731 N N . LEU A 1 92 ? -4.557 -0.715 12.217 1.00 95.44 92 LEU A N 1
ATOM 732 C CA . LEU A 1 92 ? -3.223 -0.399 11.689 1.00 95.44 92 LEU A CA 1
ATOM 733 C C . LEU A 1 92 ? -2.263 -1.602 11.718 1.00 95.44 92 LEU A C 1
ATOM 735 O O . LEU A 1 92 ? -1.281 -1.607 10.984 1.00 95.44 92 LEU A O 1
ATOM 739 N N . LYS A 1 93 ? -2.575 -2.642 12.499 1.00 94.19 93 LYS A N 1
ATOM 740 C CA . LYS A 1 93 ? -1.741 -3.837 12.692 1.00 94.19 93 LYS A CA 1
ATOM 741 C C . LYS A 1 93 ? -1.984 -4.952 11.671 1.00 94.19 93 LYS A C 1
ATOM 743 O O . LYS A 1 93 ? -3.130 -5.233 11.314 1.00 94.19 93 LYS A O 1
ATOM 748 N N . ASP A 1 94 ? -0.920 -5.613 11.223 1.00 90.19 94 ASP A N 1
ATOM 749 C CA . ASP A 1 94 ? -1.012 -6.726 10.265 1.00 90.19 94 ASP A CA 1
ATOM 750 C C . ASP A 1 94 ? -1.526 -8.013 10.927 1.00 90.19 94 ASP A C 1
ATOM 752 O O . ASP A 1 94 ? -2.208 -8.805 10.279 1.00 90.19 94 ASP A O 1
ATOM 756 N N . GLU A 1 95 ? -1.297 -8.194 12.234 1.00 91.75 95 GLU A N 1
ATOM 757 C CA . GLU A 1 95 ? -1.788 -9.346 13.007 1.00 91.75 95 GLU A CA 1
ATOM 758 C C . GLU A 1 95 ? -3.326 -9.444 12.983 1.00 91.75 95 GLU A C 1
ATOM 760 O O . GLU A 1 95 ? -3.903 -10.515 13.166 1.00 91.75 95 GLU A O 1
ATOM 765 N N . CYS A 1 96 ? -4.008 -8.329 12.706 1.00 93.12 96 CYS A N 1
ATOM 766 C CA . CYS A 1 96 ? -5.459 -8.269 12.590 1.00 93.12 96 CYS A CA 1
ATOM 767 C C . CYS A 1 96 ? -5.989 -8.679 11.204 1.00 93.12 96 CYS A C 1
ATOM 769 O O . CYS A 1 96 ? -7.205 -8.768 11.034 1.00 93.12 96 CYS A O 1
ATOM 771 N N . ASN A 1 97 ? -5.126 -8.922 10.206 1.00 90.50 97 ASN A N 1
ATOM 772 C CA . ASN A 1 97 ? -5.539 -9.212 8.824 1.00 90.50 97 ASN A CA 1
ATOM 773 C C . ASN A 1 97 ? -6.481 -10.422 8.731 1.00 90.50 97 ASN A C 1
ATOM 775 O O . ASN A 1 97 ? -7.449 -10.372 7.975 1.00 90.50 97 ASN A O 1
ATOM 779 N N . TYR A 1 98 ? -6.247 -11.453 9.549 1.00 90.50 98 TYR A N 1
ATOM 780 C CA . TYR A 1 98 ? -7.119 -12.626 9.650 1.00 90.50 98 TYR A CA 1
ATOM 781 C C . TYR A 1 98 ? -8.558 -12.264 10.057 1.00 90.50 98 TYR A C 1
ATOM 783 O O . TYR A 1 98 ? -9.522 -12.741 9.464 1.00 90.50 98 TYR A O 1
ATOM 791 N N . PHE A 1 99 ? -8.734 -11.373 11.037 1.00 91.81 99 PHE A N 1
ATOM 792 C CA . PHE A 1 99 ? -10.075 -10.955 11.454 1.00 91.81 99 PHE A CA 1
ATOM 793 C C . PHE A 1 99 ? -10.777 -10.159 10.357 1.00 91.81 99 PHE A C 1
ATOM 795 O O . PHE A 1 99 ? -11.951 -10.386 10.089 1.00 91.81 99 PHE A O 1
ATOM 802 N N . PHE A 1 100 ? -10.059 -9.276 9.661 1.00 91.00 100 PHE A N 1
ATOM 803 C CA . PHE A 1 100 ? -10.645 -8.504 8.565 1.00 91.00 100 PHE A CA 1
ATOM 804 C C . PHE A 1 100 ? -10.991 -9.352 7.337 1.00 91.00 100 PHE A C 1
ATOM 806 O O . PHE A 1 100 ? -11.948 -9.016 6.642 1.00 91.00 100 PHE A O 1
ATOM 813 N N . SER A 1 101 ? -10.278 -10.454 7.070 1.00 88.31 101 SER A N 1
ATOM 814 C CA . SER A 1 101 ? -10.694 -11.383 6.013 1.00 88.31 101 SER A CA 1
ATOM 815 C C . SER A 1 101 ? -12.000 -12.093 6.367 1.00 88.31 101 SER A C 1
ATOM 817 O O . SER A 1 101 ? -12.841 -12.252 5.489 1.00 88.31 101 SER A O 1
ATOM 819 N N . LEU A 1 102 ? -12.207 -12.441 7.644 1.00 87.56 102 LEU A N 1
ATOM 820 C CA . LEU A 1 102 ? -13.484 -12.978 8.129 1.00 87.56 102 LEU A CA 1
ATOM 821 C C . LEU A 1 102 ? -14.600 -11.926 8.068 1.00 87.56 102 LEU A C 1
ATOM 823 O O . LEU A 1 102 ? -15.708 -12.209 7.628 1.00 87.56 102 LEU A O 1
ATOM 827 N N . PHE A 1 103 ? -14.310 -10.686 8.472 1.00 90.75 103 PHE A N 1
ATOM 828 C CA . PHE A 1 103 ? -15.320 -9.625 8.547 1.00 90.75 103 PHE A CA 1
ATOM 829 C C . PHE A 1 103 ? -15.789 -9.104 7.193 1.00 90.75 103 PHE A C 1
ATOM 831 O O . PHE A 1 103 ? -16.823 -8.441 7.111 1.00 90.75 103 PHE A O 1
ATOM 838 N N . LYS A 1 104 ? -15.070 -9.441 6.123 1.00 86.06 104 LYS A N 1
ATOM 839 C CA . LYS A 1 104 ? -15.462 -9.095 4.762 1.00 86.06 104 LYS A CA 1
ATOM 840 C C . LYS A 1 104 ? -16.834 -9.672 4.385 1.00 86.06 104 LYS A C 1
ATOM 842 O O . LYS A 1 104 ? -17.568 -9.023 3.648 1.00 86.06 104 LYS A O 1
ATOM 847 N N . GLU A 1 105 ? -17.207 -10.834 4.928 1.00 84.81 105 GLU A N 1
ATOM 848 C CA . GLU A 1 105 ? -18.538 -11.440 4.737 1.00 84.81 105 GLU A CA 1
ATOM 849 C C . GLU A 1 105 ? -19.681 -10.585 5.307 1.00 84.81 105 GLU A C 1
ATOM 851 O O . GLU A 1 105 ? -20.835 -10.744 4.913 1.00 84.81 105 GLU A O 1
ATOM 856 N N . PHE A 1 106 ? -19.358 -9.662 6.214 1.00 85.50 106 PHE A N 1
ATOM 857 C CA . PHE A 1 106 ? -20.295 -8.736 6.849 1.00 85.50 106 PHE A CA 1
ATOM 858 C C . PHE A 1 106 ? -20.226 -7.326 6.255 1.00 85.50 106 PHE A C 1
ATOM 860 O O . PHE A 1 106 ? -20.708 -6.384 6.875 1.00 85.50 106 PHE A O 1
ATOM 867 N N . GLU A 1 107 ? -19.588 -7.163 5.089 1.00 88.62 107 GLU A N 1
ATOM 868 C CA . GLU A 1 107 ? -19.390 -5.867 4.420 1.00 88.62 107 GLU A CA 1
ATOM 869 C C . GLU A 1 107 ? -18.591 -4.853 5.264 1.00 88.62 107 GLU A C 1
ATOM 871 O O . GLU A 1 107 ? -18.583 -3.652 4.992 1.00 88.62 107 GLU A O 1
ATOM 876 N N . ILE A 1 108 ? -17.863 -5.330 6.279 1.00 90.50 108 ILE A N 1
ATOM 877 C CA . ILE A 1 108 ? -17.024 -4.481 7.122 1.00 90.50 108 ILE A CA 1
ATOM 878 C C . ILE A 1 108 ? -15.741 -4.150 6.362 1.00 90.50 108 ILE A C 1
ATOM 880 O O . ILE A 1 108 ? -14.882 -5.005 6.125 1.00 90.50 108 ILE A O 1
ATOM 884 N N . ASN A 1 109 ? -15.591 -2.874 6.008 1.00 92.12 109 ASN A N 1
ATOM 885 C CA . ASN A 1 109 ? -14.404 -2.365 5.340 1.00 92.12 109 ASN A CA 1
ATOM 886 C C . ASN A 1 109 ? -13.492 -1.626 6.326 1.00 92.12 109 ASN A C 1
ATOM 888 O O . ASN A 1 109 ? -13.831 -0.567 6.850 1.00 92.12 109 ASN A O 1
ATOM 892 N N . ARG A 1 110 ? -12.282 -2.160 6.501 1.00 94.12 110 ARG A N 1
ATOM 893 C CA . ARG A 1 110 ? -11.243 -1.606 7.378 1.00 94.12 110 ARG A CA 1
ATOM 894 C C . ARG A 1 110 ? -10.885 -0.147 7.077 1.00 94.12 110 ARG A C 1
ATOM 896 O O . ARG A 1 110 ? -10.627 0.615 7.999 1.00 94.12 110 ARG A O 1
ATOM 903 N N . GLU A 1 111 ? -10.836 0.251 5.805 1.00 95.06 111 GLU A N 1
ATOM 904 C CA . GLU A 1 111 ? -10.523 1.638 5.426 1.00 95.06 111 GLU A CA 1
ATOM 905 C C . GLU A 1 111 ? -11.665 2.593 5.770 1.00 95.06 111 GLU A C 1
ATOM 907 O O . GLU A 1 111 ? -11.390 3.734 6.132 1.00 95.06 111 GLU A O 1
ATOM 912 N N . ASN A 1 112 ? -12.915 2.133 5.685 1.00 94.94 112 ASN A N 1
ATOM 913 C CA . ASN A 1 112 ? -14.081 2.940 6.042 1.00 94.94 112 ASN A CA 1
ATOM 914 C C . ASN A 1 112 ? -14.150 3.158 7.559 1.00 94.94 112 ASN A C 1
ATOM 916 O O . ASN A 1 112 ? -14.396 4.277 7.995 1.00 94.94 112 ASN A O 1
ATOM 920 N N . ASP A 1 113 ? -13.856 2.127 8.357 1.00 96.06 113 ASP A N 1
ATOM 921 C CA . ASP A 1 113 ? -13.783 2.256 9.819 1.00 96.06 113 ASP A CA 1
ATOM 922 C C . ASP A 1 113 ? -12.708 3.272 10.244 1.00 96.06 113 ASP A C 1
ATOM 924 O O . ASP A 1 113 ? -12.939 4.099 11.123 1.00 96.06 113 ASP A O 1
ATOM 928 N N . VAL A 1 114 ? -11.531 3.237 9.605 1.00 97.00 114 VAL A N 1
ATOM 929 C CA . VAL A 1 114 ? -10.456 4.212 9.860 1.00 97.00 114 VAL A CA 1
ATOM 930 C C . VAL A 1 114 ? -10.913 5.630 9.515 1.00 97.00 114 VAL A C 1
ATOM 932 O O . VAL A 1 114 ? -10.653 6.552 10.283 1.00 97.00 114 VAL A O 1
ATOM 935 N N . GLU A 1 115 ? -11.604 5.822 8.391 1.00 95.50 115 GLU A N 1
ATOM 936 C CA . GLU A 1 115 ? -12.136 7.136 8.014 1.00 95.50 115 GLU A CA 1
ATOM 937 C C . GLU A 1 115 ? -13.187 7.658 8.986 1.00 95.50 115 GLU A C 1
ATOM 939 O O . GLU A 1 115 ? -13.102 8.825 9.365 1.00 95.50 115 GLU A O 1
ATOM 944 N N . ALA A 1 116 ? -14.127 6.809 9.406 1.00 94.88 116 ALA A N 1
ATOM 945 C CA . ALA A 1 116 ? -15.151 7.173 10.379 1.00 94.88 116 ALA A CA 1
ATOM 946 C C . ALA A 1 116 ? -14.507 7.656 11.687 1.00 94.88 116 ALA A C 1
ATOM 948 O O . ALA A 1 116 ? -14.781 8.760 12.147 1.00 94.88 116 ALA A O 1
ATOM 949 N N . ILE A 1 117 ? -13.542 6.893 12.212 1.00 95.81 117 ILE A N 1
ATOM 950 C CA . ILE A 1 117 ? -12.832 7.242 13.448 1.00 95.81 117 ILE A CA 1
ATOM 951 C C . ILE A 1 117 ? -12.081 8.577 13.336 1.00 95.81 117 ILE A C 1
ATOM 953 O O . ILE A 1 117 ? -12.055 9.354 14.285 1.00 95.81 117 ILE A O 1
ATOM 957 N N . ILE A 1 118 ? -11.437 8.854 12.199 1.00 94.62 118 ILE A N 1
ATOM 958 C CA . ILE A 1 118 ? -10.639 10.081 12.017 1.00 94.62 118 ILE A CA 1
ATOM 959 C C . ILE A 1 118 ? -11.517 11.335 11.980 1.00 94.62 118 ILE A C 1
ATOM 961 O O . ILE A 1 118 ? -11.032 12.418 12.320 1.00 94.62 118 ILE A O 1
ATOM 965 N N . GLN A 1 119 ? -12.768 11.202 11.538 1.00 93.50 119 GLN A N 1
ATOM 966 C CA . GLN A 1 119 ? -13.722 12.308 11.445 1.00 93.50 119 GLN A CA 1
ATOM 967 C C . GLN A 1 119 ? -14.344 12.669 12.798 1.00 93.50 119 GLN A C 1
ATOM 969 O O . GLN A 1 119 ? -14.790 13.801 12.967 1.00 93.50 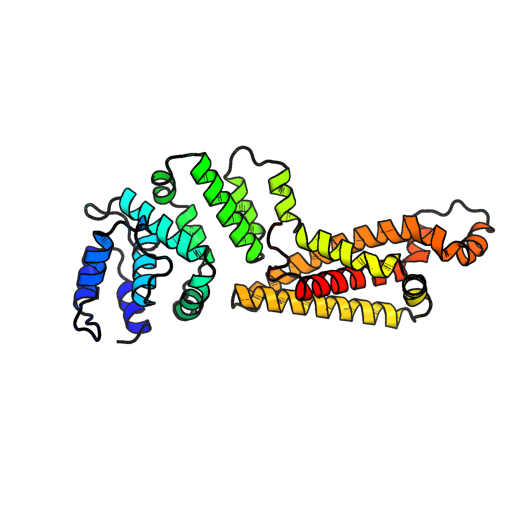119 GLN A O 1
ATOM 974 N N . GLU A 1 120 ? -14.351 11.746 13.759 1.00 93.19 120 GLU A N 1
ATOM 975 C CA . GLU A 1 120 ? -14.927 11.972 15.081 1.00 93.19 120 GLU A CA 1
ATOM 976 C C . GLU A 1 120 ? -13.959 12.688 16.037 1.00 93.19 120 GLU A C 1
ATOM 978 O O . GLU A 1 120 ? -12.759 12.411 16.084 1.00 93.19 120 GLU A O 1
ATOM 983 N N . GLU A 1 121 ? -14.487 13.603 16.856 1.00 93.44 121 GLU A N 1
ATOM 984 C CA . GLU A 1 121 ? -13.684 14.369 17.821 1.00 93.44 121 GLU A CA 1
ATOM 985 C C . GLU A 1 121 ? -13.267 13.545 19.049 1.00 93.44 121 GLU A C 1
ATOM 987 O O . GLU A 1 121 ? -12.237 13.834 19.660 1.00 93.44 121 GLU A O 1
ATOM 992 N N . TYR A 1 122 ? -14.013 12.489 19.397 1.00 95.19 122 TYR A N 1
ATOM 993 C CA . TYR A 1 122 ? -13.780 11.704 20.616 1.00 95.19 122 TYR A CA 1
ATOM 994 C C . TYR A 1 122 ? -12.373 11.092 20.669 1.00 95.19 122 TYR A C 1
ATOM 996 O O . TYR A 1 122 ? -11.712 11.166 21.706 1.00 95.19 122 TYR A O 1
ATOM 1004 N N . LEU A 1 123 ? -11.871 10.555 19.550 1.00 95.31 123 LEU A N 1
ATOM 1005 C CA . LEU A 1 123 ? -10.498 10.054 19.448 1.00 95.31 123 LEU A CA 1
ATOM 1006 C C . LEU A 1 123 ? -9.480 11.151 19.783 1.00 95.31 123 LEU A C 1
ATOM 1008 O O . LEU A 1 123 ? -8.545 10.934 20.558 1.00 95.31 123 LEU A O 1
ATOM 1012 N N . TRP A 1 124 ? -9.644 12.327 19.179 1.00 94.75 124 TRP A N 1
ATOM 1013 C CA . TRP A 1 124 ? -8.692 13.427 19.304 1.00 94.75 124 TRP A CA 1
ATOM 1014 C C . TRP A 1 124 ? -8.734 14.078 20.685 1.00 94.75 124 TRP A C 1
ATOM 1016 O O . TRP A 1 124 ? -7.700 14.562 21.137 1.00 94.75 124 TRP A O 1
ATOM 1026 N N . ASN A 1 125 ? -9.877 14.015 21.371 1.00 94.00 125 ASN A N 1
ATOM 1027 C CA . ASN A 1 125 ? -10.032 14.452 22.758 1.00 94.00 125 ASN A CA 1
ATOM 1028 C C . ASN A 1 125 ? -9.317 13.531 23.754 1.00 94.00 125 ASN A C 1
ATOM 1030 O O . ASN A 1 125 ? -8.951 13.977 24.831 1.00 94.00 125 ASN A O 1
ATOM 1034 N N . VAL A 1 126 ? -9.084 12.259 23.412 1.00 94.62 126 VAL A N 1
ATOM 1035 C CA . VAL A 1 126 ? -8.269 11.345 24.238 1.00 94.62 126 VAL A CA 1
ATOM 1036 C C . VAL A 1 126 ? -6.771 11.512 23.948 1.00 94.62 126 VAL A C 1
ATOM 1038 O O . VAL A 1 126 ? -5.920 11.217 24.790 1.00 94.62 126 VAL A O 1
ATOM 1041 N N . ILE A 1 127 ? -6.415 12.005 22.760 1.00 93.12 127 ILE A N 1
ATOM 1042 C CA . ILE A 1 127 ? -5.032 12.303 22.373 1.00 93.12 127 ILE A CA 1
ATOM 1043 C C . ILE A 1 127 ? -4.742 13.776 22.696 1.00 93.12 127 ILE A C 1
ATOM 1045 O O . ILE A 1 127 ? -4.715 14.638 21.822 1.00 93.12 127 ILE A O 1
ATOM 1049 N N . ASN A 1 128 ? -4.502 14.052 23.979 1.00 85.25 128 ASN A N 1
ATOM 1050 C CA . ASN A 1 128 ? -4.359 15.414 24.510 1.00 85.25 128 ASN A CA 1
ATOM 1051 C C . ASN A 1 128 ? -3.155 16.208 23.968 1.00 85.25 128 ASN A C 1
ATOM 1053 O O . ASN A 1 128 ? -3.110 17.424 24.134 1.00 85.25 128 ASN A O 1
ATOM 1057 N N . SER A 1 129 ? -2.178 15.564 23.320 1.00 93.06 129 SER A N 1
ATOM 1058 C CA . SER A 1 129 ? -1.001 16.243 22.765 1.00 93.06 129 SER A CA 1
ATOM 1059 C C . SER A 1 129 ? -1.098 16.434 21.251 1.00 93.06 129 SER A C 1
ATOM 1061 O O . SER A 1 129 ? -1.365 15.493 20.502 1.00 93.06 129 SER A O 1
ATOM 1063 N N . GLU A 1 130 ? -0.795 17.644 20.773 1.00 91.69 130 GLU A N 1
ATOM 1064 C CA . GLU A 1 130 ? -0.696 17.938 19.334 1.00 91.69 130 GLU A CA 1
ATOM 1065 C C . GLU A 1 130 ? 0.360 17.062 18.639 1.00 91.69 130 GLU A C 1
ATOM 1067 O O . GLU A 1 130 ? 0.153 16.587 17.521 1.00 91.69 130 GLU A O 1
ATOM 1072 N N . GLU A 1 131 ? 1.460 16.757 19.333 1.00 91.62 131 GLU A N 1
ATOM 1073 C CA . GLU A 1 131 ? 2.470 15.803 18.865 1.00 91.62 131 GLU A CA 1
ATOM 1074 C C . GLU A 1 131 ? 1.898 14.391 18.700 1.00 91.62 131 GLU A C 1
ATOM 1076 O O . GLU A 1 131 ? 2.155 13.733 17.691 1.00 91.62 131 GLU A O 1
ATOM 1081 N N . GLY A 1 132 ? 1.060 13.945 19.641 1.00 93.00 132 GLY A N 1
ATOM 1082 C CA . GLY A 1 132 ? 0.364 12.666 19.557 1.00 93.00 132 GLY A CA 1
ATOM 1083 C C . GLY A 1 132 ? -0.594 12.626 18.370 1.00 93.00 132 GLY A C 1
ATOM 1084 O O . GLY A 1 132 ? -0.558 11.683 17.580 1.00 93.00 132 GLY A O 1
ATOM 1085 N N . LYS A 1 133 ? -1.408 13.672 18.178 1.00 94.12 133 LYS A N 1
ATOM 1086 C CA . LYS A 1 133 ? -2.322 13.766 17.026 1.00 94.12 133 LYS A CA 1
ATOM 1087 C C . LYS A 1 133 ? -1.550 13.714 15.710 1.00 94.12 133 LYS A C 1
ATOM 1089 O O . LYS A 1 133 ? -1.941 12.995 14.789 1.00 94.12 133 LYS A O 1
ATOM 1094 N N . LYS A 1 134 ? -0.427 14.435 15.629 1.00 92.56 134 LYS A N 1
ATOM 1095 C CA . LYS A 1 134 ? 0.467 14.422 14.468 1.00 92.56 134 LYS A CA 1
ATOM 1096 C C . LYS A 1 134 ? 1.030 13.026 14.202 1.00 92.56 134 LYS A C 1
ATOM 1098 O O . LYS A 1 134 ? 0.971 12.580 13.058 1.00 92.56 134 LYS A O 1
ATOM 1103 N N . PHE A 1 135 ? 1.508 12.337 15.238 1.00 92.75 135 PHE A N 1
ATOM 1104 C CA . PHE A 1 135 ? 2.008 10.967 15.138 1.00 92.75 135 PHE A CA 1
ATOM 1105 C C . PHE A 1 135 ? 0.939 10.020 14.575 1.00 92.75 135 PHE A C 1
ATOM 1107 O O . PHE A 1 135 ? 1.175 9.380 13.555 1.00 92.75 135 PHE A O 1
ATOM 1114 N N . TYR A 1 136 ? -0.273 10.003 15.145 1.00 94.25 136 TYR A N 1
ATOM 1115 C CA . TYR A 1 136 ? -1.356 9.139 14.654 1.00 94.25 136 TYR A CA 1
ATOM 1116 C C . TYR A 1 136 ? -1.729 9.438 13.203 1.00 94.25 136 TYR A C 1
ATOM 1118 O O . TYR A 1 136 ? -1.858 8.516 12.399 1.00 94.25 136 TYR A O 1
ATOM 1126 N N . LYS A 1 137 ? -1.872 10.716 12.834 1.00 94.56 137 LYS A N 1
ATOM 1127 C CA . LYS A 1 137 ? -2.181 11.099 11.450 1.00 94.56 137 LYS A CA 1
ATOM 1128 C C . LYS A 1 137 ? -1.076 10.670 10.477 1.00 94.56 137 LYS A C 1
ATOM 1130 O O . LYS A 1 137 ? -1.389 10.245 9.366 1.00 94.56 137 LYS A O 1
ATOM 1135 N N . GLN A 1 138 ? 0.194 10.736 10.885 1.00 93.19 138 GLN A N 1
ATOM 1136 C CA . GLN A 1 138 ? 1.310 10.207 10.095 1.00 93.19 138 GLN A CA 1
ATOM 1137 C C . GLN A 1 138 ? 1.214 8.685 9.948 1.00 93.19 138 GLN A C 1
ATOM 1139 O O . GLN A 1 138 ? 1.196 8.207 8.818 1.00 93.19 138 GLN A O 1
ATOM 1144 N N . THR A 1 139 ? 1.048 7.936 11.041 1.00 94.19 139 THR A N 1
ATOM 1145 C CA . THR A 1 139 ? 0.919 6.468 11.000 1.00 94.19 139 THR A CA 1
ATOM 1146 C C . THR A 1 139 ? -0.257 6.014 10.131 1.00 94.19 139 THR A C 1
ATOM 1148 O O . THR A 1 139 ? -0.135 5.080 9.343 1.00 94.19 139 THR A O 1
ATOM 1151 N N . ILE A 1 140 ? -1.398 6.700 10.216 1.00 95.88 140 ILE A N 1
ATOM 1152 C CA . ILE A 1 140 ? -2.572 6.434 9.375 1.00 95.88 140 ILE A CA 1
ATOM 1153 C C . ILE A 1 140 ? -2.256 6.678 7.896 1.00 95.88 140 ILE A C 1
ATOM 1155 O O . ILE A 1 140 ? -2.639 5.887 7.034 1.00 95.88 140 ILE A O 1
ATOM 1159 N N . ALA A 1 141 ? -1.575 7.779 7.577 1.00 94.50 141 ALA A N 1
ATOM 1160 C CA . ALA A 1 141 ? -1.213 8.085 6.201 1.00 94.50 141 ALA A CA 1
ATOM 1161 C C . ALA A 1 141 ? -0.233 7.053 5.628 1.00 94.50 141 ALA A C 1
ATOM 1163 O O . ALA A 1 141 ? -0.411 6.613 4.493 1.00 94.50 141 ALA A O 1
ATOM 1164 N N . GLU A 1 142 ? 0.756 6.628 6.415 1.00 93.44 142 GLU A N 1
ATOM 1165 C CA . GLU A 1 142 ? 1.687 5.551 6.057 1.00 93.44 142 GLU A CA 1
ATOM 1166 C C . GLU A 1 142 ? 0.945 4.230 5.824 1.00 93.44 142 GLU A C 1
ATOM 1168 O O . GLU A 1 142 ? 1.176 3.556 4.819 1.00 93.44 142 GLU A O 1
ATOM 1173 N N . TRP A 1 143 ? -0.026 3.908 6.680 1.00 95.00 143 TRP A N 1
ATOM 1174 C CA . TRP A 1 143 ? -0.882 2.739 6.511 1.00 95.00 143 TRP A CA 1
ATOM 1175 C C . TRP A 1 143 ? -1.707 2.795 5.216 1.00 95.00 143 TRP A C 1
ATOM 1177 O O . TRP A 1 143 ? -1.755 1.816 4.470 1.00 95.00 143 TRP A O 1
ATOM 1187 N N . PHE A 1 144 ? -2.295 3.946 4.873 1.00 95.56 144 PHE A N 1
ATOM 1188 C CA . PHE A 1 144 ? -2.979 4.113 3.587 1.00 95.56 144 PHE A CA 1
ATOM 1189 C C . PHE A 1 144 ? -2.023 3.978 2.392 1.00 95.56 144 PHE A C 1
ATOM 1191 O O . PHE A 1 144 ? -2.415 3.412 1.369 1.00 95.56 144 PHE A O 1
ATOM 1198 N N . LEU A 1 145 ? -0.776 4.453 2.498 1.00 93.69 145 LEU A N 1
ATOM 1199 C CA . LEU A 1 145 ? 0.236 4.297 1.444 1.00 93.69 145 LEU A CA 1
ATOM 1200 C C . LEU A 1 145 ? 0.637 2.833 1.232 1.00 93.69 145 LEU A C 1
ATOM 1202 O O . LEU A 1 145 ? 0.684 2.394 0.082 1.00 93.69 145 LEU A O 1
ATOM 1206 N N . LYS A 1 146 ? 0.816 2.055 2.308 1.00 92.69 146 LYS A N 1
ATOM 1207 C CA . LYS A 1 146 ? 1.028 0.594 2.245 1.00 92.69 146 LYS A CA 1
ATOM 1208 C C . LYS A 1 146 ? -0.109 -0.123 1.505 1.00 92.69 146 LYS A C 1
ATOM 1210 O O . LYS A 1 146 ? 0.094 -1.130 0.842 1.00 92.69 146 LYS A O 1
ATOM 1215 N N . ARG A 1 147 ? -1.325 0.429 1.562 1.00 93.25 147 ARG A N 1
ATOM 1216 C CA . ARG A 1 147 ? -2.522 -0.073 0.860 1.00 93.25 147 ARG A CA 1
ATOM 1217 C C . ARG A 1 147 ? -2.771 0.599 -0.492 1.00 93.25 147 ARG A C 1
ATOM 1219 O O . ARG A 1 147 ? -3.895 0.575 -0.999 1.00 93.25 147 ARG A O 1
ATOM 1226 N N . TYR A 1 148 ? -1.749 1.235 -1.064 1.00 94.44 148 TYR A N 1
ATOM 1227 C CA . TYR A 1 148 ? -1.800 1.911 -2.360 1.00 94.44 148 TYR A CA 1
ATOM 1228 C C . TYR A 1 148 ? -2.846 3.049 -2.439 1.00 94.44 148 TYR A C 1
ATOM 1230 O O . TYR A 1 148 ? -3.230 3.491 -3.524 1.00 94.44 148 TYR A O 1
ATOM 1238 N N . ASN A 1 149 ? -3.316 3.577 -1.302 1.00 95.19 149 ASN A N 1
ATOM 1239 C CA . ASN A 1 149 ? -4.350 4.609 -1.246 1.00 95.19 149 ASN A CA 1
ATOM 1240 C C . ASN A 1 149 ? -3.762 6.018 -1.070 1.00 95.19 149 ASN A C 1
ATOM 1242 O O . ASN A 1 149 ? -3.923 6.686 -0.045 1.00 95.19 149 ASN A O 1
ATOM 1246 N N . LYS A 1 150 ? -3.096 6.506 -2.123 1.00 93.88 150 LYS A N 1
ATOM 1247 C CA . LYS A 1 150 ? -2.459 7.837 -2.151 1.00 93.88 150 LYS A CA 1
ATOM 1248 C C . LYS A 1 150 ? -3.426 8.978 -1.832 1.00 93.88 150 LYS A C 1
ATOM 1250 O O . LYS A 1 150 ? -3.043 9.958 -1.194 1.00 93.88 150 LYS A O 1
ATOM 1255 N N . LYS A 1 151 ? -4.673 8.873 -2.305 1.00 93.75 151 LYS A N 1
ATOM 1256 C CA . LYS A 1 151 ? -5.690 9.922 -2.147 1.00 93.75 151 LYS A CA 1
ATOM 1257 C C . LYS A 1 151 ? -6.070 10.097 -0.676 1.00 93.75 151 LYS A C 1
ATOM 1259 O O . LYS A 1 151 ? -5.996 11.226 -0.192 1.00 93.75 151 LYS A O 1
ATOM 1264 N N . LYS A 1 152 ? -6.387 9.001 0.027 1.00 94.88 152 LYS A N 1
ATOM 1265 C CA . LYS A 1 152 ? -6.711 9.029 1.464 1.00 94.88 152 LYS A CA 1
ATOM 1266 C C . LYS A 1 152 ? -5.500 9.407 2.319 1.00 94.88 152 LYS A C 1
ATOM 1268 O O . LYS A 1 152 ? -5.605 10.259 3.192 1.00 94.88 152 LYS A O 1
ATOM 1273 N N . ALA A 1 153 ? -4.309 8.899 2.000 1.00 94.44 153 ALA A N 1
ATOM 1274 C CA . ALA A 1 153 ? -3.088 9.324 2.693 1.00 94.44 153 ALA A CA 1
ATOM 1275 C C . ALA A 1 153 ? -2.869 10.850 2.602 1.00 94.44 153 ALA A C 1
ATOM 1277 O O . ALA A 1 153 ? -2.516 11.507 3.583 1.00 94.44 153 ALA A O 1
ATOM 1278 N N . LYS A 1 154 ? -3.127 11.441 1.425 1.00 93.38 154 LYS A N 1
ATOM 1279 C CA . LYS A 1 154 ? -3.007 12.888 1.209 1.00 93.38 154 LYS A CA 1
ATOM 1280 C C . LYS A 1 154 ? -4.090 13.685 1.935 1.00 93.38 154 LYS A C 1
ATOM 1282 O O . LYS A 1 154 ? -3.783 14.776 2.409 1.00 93.38 154 LYS A O 1
ATOM 1287 N N . SER A 1 155 ? -5.332 13.196 2.012 1.00 93.69 155 SER A N 1
ATOM 1288 C CA . SER A 1 155 ? -6.392 13.889 2.759 1.00 93.69 155 SER A CA 1
ATOM 1289 C C . SER A 1 155 ? -6.086 13.921 4.255 1.00 93.69 155 SER A C 1
ATOM 1291 O O . SER A 1 155 ? -6.176 14.991 4.848 1.00 93.69 155 SER A O 1
ATOM 1293 N N . VAL A 1 156 ? -5.617 12.810 4.832 1.00 93.19 156 VAL A N 1
ATOM 1294 C CA . VAL A 1 156 ? -5.225 12.741 6.249 1.00 93.19 156 VAL A CA 1
ATOM 1295 C C . VAL A 1 156 ? -4.083 13.713 6.550 1.00 93.19 156 VAL A C 1
ATOM 1297 O O . VAL A 1 156 ? -4.204 14.536 7.458 1.00 93.19 156 VAL A O 1
ATOM 1300 N N . LEU A 1 157 ? -3.007 13.700 5.752 1.00 90.88 157 LEU A N 1
ATOM 1301 C CA . LEU A 1 157 ? -1.854 14.580 5.983 1.00 90.88 157 LEU A CA 1
ATOM 1302 C C . LEU A 1 157 ? -2.178 16.066 5.795 1.00 90.88 157 LEU A C 1
ATOM 1304 O O . LEU A 1 157 ? -1.616 16.887 6.511 1.00 90.88 157 LEU A O 1
ATOM 1308 N N . LYS A 1 158 ? -3.109 16.429 4.902 1.00 90.38 158 LYS A N 1
ATOM 1309 C CA . LYS A 1 158 ? -3.564 17.824 4.737 1.00 90.38 158 LYS A CA 1
ATOM 1310 C C . LYS A 1 158 ? -4.153 18.428 6.013 1.00 90.38 158 LYS A C 1
ATOM 1312 O O . LYS A 1 158 ? -4.122 19.643 6.155 1.00 90.38 158 LYS A O 1
ATOM 1317 N N . THR A 1 159 ? -4.679 17.604 6.920 1.00 88.00 159 THR A N 1
ATOM 1318 C CA . THR A 1 159 ? -5.227 18.072 8.204 1.00 88.00 159 THR A CA 1
ATOM 1319 C C . THR A 1 159 ? -4.151 18.367 9.254 1.00 88.00 159 THR A C 1
ATOM 1321 O O . THR A 1 159 ? -4.483 18.784 10.362 1.00 88.00 159 THR A O 1
ATOM 1324 N N . ILE A 1 160 ? -2.876 18.102 8.957 1.00 86.12 160 ILE A N 1
ATOM 1325 C CA . ILE A 1 160 ? -1.749 18.433 9.829 1.00 86.12 160 ILE A CA 1
ATOM 1326 C C . ILE A 1 160 ? -1.260 19.834 9.460 1.00 86.12 160 ILE A C 1
ATOM 1328 O O . ILE A 1 160 ? -0.883 20.091 8.316 1.00 86.12 160 ILE A O 1
ATOM 1332 N N . THR A 1 161 ? -1.224 20.746 10.426 1.00 77.00 161 THR A N 1
ATOM 1333 C CA . THR A 1 161 ? -0.577 22.050 10.261 1.00 77.00 161 THR A CA 1
ATOM 1334 C C . THR A 1 161 ? 0.949 21.873 10.227 1.00 77.00 161 THR A C 1
ATOM 1336 O O . THR A 1 161 ? 1.526 21.099 10.990 1.00 77.00 161 THR A O 1
ATOM 1339 N N . GLY A 1 162 ? 1.635 22.557 9.304 1.00 77.81 162 GLY A N 1
ATOM 1340 C CA . GLY A 1 162 ? 3.104 22.508 9.218 1.00 77.81 162 GLY A CA 1
ATOM 1341 C C . GLY A 1 162 ? 3.685 21.238 8.578 1.00 77.81 162 GLY A C 1
ATOM 1342 O O . GLY A 1 162 ? 4.693 20.711 9.054 1.00 77.81 162 GLY A O 1
ATOM 1343 N N . ILE A 1 163 ? 3.066 20.741 7.500 1.00 74.25 163 ILE A N 1
ATOM 1344 C CA . ILE A 1 163 ? 3.598 19.626 6.694 1.00 74.25 163 ILE A CA 1
ATOM 1345 C C . ILE A 1 163 ? 4.991 19.993 6.173 1.00 74.25 163 ILE A C 1
ATOM 1347 O O . ILE A 1 163 ? 5.144 20.963 5.423 1.00 74.25 163 ILE A O 1
ATOM 1351 N N . LYS A 1 164 ? 6.008 19.201 6.528 1.00 83.62 164 LYS A N 1
ATOM 1352 C CA . LYS A 1 164 ? 7.367 19.409 6.021 1.00 83.62 164 LYS A CA 1
ATOM 1353 C C . LYS A 1 164 ? 7.429 18.966 4.559 1.00 83.62 164 LYS A C 1
ATOM 1355 O O . LYS A 1 164 ? 6.710 18.070 4.125 1.00 83.62 164 LYS A O 1
ATOM 1360 N N . TRP A 1 165 ? 8.323 19.562 3.773 1.00 82.44 165 TRP A N 1
ATOM 1361 C CA . TRP A 1 165 ? 8.541 19.147 2.380 1.00 82.44 165 TRP A CA 1
ATOM 1362 C C . TRP A 1 165 ? 8.914 17.654 2.265 1.00 82.44 165 TRP A C 1
ATOM 1364 O O . TRP A 1 165 ? 8.481 16.992 1.324 1.00 82.44 165 TRP A O 1
ATOM 1374 N N . LEU A 1 166 ? 9.605 17.104 3.272 1.00 80.88 166 LEU A N 1
ATOM 1375 C CA . LEU A 1 166 ? 9.926 15.677 3.390 1.00 80.88 166 LEU A CA 1
ATOM 1376 C C . LEU A 1 166 ? 8.679 14.777 3.429 1.00 80.88 166 LEU A C 1
ATOM 1378 O O . LEU A 1 166 ? 8.675 13.710 2.819 1.00 80.88 166 LEU A O 1
ATOM 1382 N N . ASP A 1 167 ? 7.584 15.220 4.051 1.00 81.44 167 ASP A N 1
ATOM 1383 C CA . ASP A 1 167 ? 6.332 14.453 4.081 1.00 81.44 167 ASP A CA 1
ATOM 1384 C C . ASP A 1 167 ? 5.710 14.352 2.678 1.00 81.44 167 ASP A C 1
ATOM 1386 O O . ASP A 1 167 ? 5.040 13.372 2.352 1.00 81.44 167 ASP A O 1
ATOM 1390 N N . LYS A 1 168 ? 5.968 15.340 1.806 1.00 85.50 168 LYS A N 1
ATOM 1391 C CA . LYS A 1 168 ? 5.492 15.313 0.416 1.00 85.50 168 LYS A CA 1
ATOM 1392 C C . LYS A 1 168 ? 6.237 14.281 -0.432 1.00 85.50 168 LYS A C 1
ATOM 1394 O O . LYS A 1 168 ? 5.636 13.719 -1.346 1.00 85.50 168 LYS A O 1
ATOM 1399 N N . ILE A 1 169 ? 7.509 14.011 -0.127 1.00 87.19 169 ILE A N 1
ATOM 1400 C CA . ILE A 1 169 ? 8.330 13.024 -0.849 1.00 87.19 169 ILE A CA 1
ATOM 1401 C C . ILE A 1 169 ? 7.779 11.607 -0.666 1.00 87.19 169 ILE A C 1
ATOM 1403 O O . ILE A 1 169 ? 7.820 10.809 -1.597 1.00 87.19 169 ILE A O 1
ATOM 1407 N N . ARG A 1 170 ? 7.154 11.307 0.476 1.00 86.88 170 ARG A N 1
ATOM 1408 C CA . ARG A 1 170 ? 6.544 9.992 0.741 1.00 86.88 170 ARG A CA 1
ATOM 1409 C C . ARG A 1 170 ? 5.486 9.599 -0.299 1.00 86.88 170 ARG A C 1
ATOM 1411 O O . ARG A 1 170 ? 5.345 8.427 -0.627 1.00 86.88 170 ARG A O 1
ATOM 1418 N N . PHE A 1 171 ? 4.791 10.573 -0.892 1.00 88.75 171 PHE A N 1
ATOM 1419 C CA . PHE A 1 171 ? 3.799 10.335 -1.949 1.00 88.75 171 PHE A CA 1
ATOM 1420 C C . PHE A 1 171 ? 4.403 10.007 -3.322 1.00 88.75 171 PHE A C 1
ATOM 1422 O O . PHE A 1 171 ? 3.662 9.678 -4.254 1.00 88.75 171 PHE A O 1
ATOM 1429 N N . TRP A 1 172 ? 5.718 10.134 -3.476 1.00 88.81 172 TRP A N 1
ATOM 1430 C CA . TRP A 1 172 ? 6.427 9.772 -4.700 1.00 88.81 172 TRP A CA 1
ATOM 1431 C C . TRP A 1 172 ? 6.866 8.308 -4.730 1.00 88.81 172 TRP A C 1
ATOM 1433 O O . TRP A 1 172 ? 7.439 7.889 -5.727 1.00 88.81 172 TRP A O 1
ATOM 1443 N N . TYR A 1 173 ? 6.529 7.533 -3.692 1.00 91.12 173 TYR A N 1
ATOM 1444 C CA . TYR A 1 173 ? 6.950 6.143 -3.511 1.00 91.12 173 TYR A CA 1
ATOM 1445 C C . TYR A 1 173 ? 8.477 6.006 -3.592 1.00 91.12 173 TYR A C 1
ATOM 1447 O O . TYR A 1 173 ? 8.996 5.449 -4.556 1.00 91.12 173 TYR A O 1
ATOM 1455 N N . PRO A 1 174 ? 9.222 6.527 -2.596 1.00 90.25 174 PRO A N 1
ATOM 1456 C CA . PRO A 1 174 ? 10.685 6.517 -2.622 1.00 90.25 174 PRO A CA 1
ATOM 1457 C C . PRO A 1 174 ? 11.291 5.132 -2.878 1.00 90.25 174 PRO A C 1
ATOM 1459 O O . PRO A 1 174 ? 12.259 5.038 -3.622 1.00 90.25 174 PRO A O 1
ATOM 1462 N N . ARG A 1 175 ? 10.684 4.061 -2.347 1.00 91.44 175 ARG A N 1
ATOM 1463 C CA . ARG A 1 175 ? 11.100 2.678 -2.630 1.00 91.44 175 ARG A CA 1
ATOM 1464 C C . ARG A 1 175 ? 11.016 2.329 -4.112 1.00 91.44 175 ARG A C 1
ATOM 1466 O O . ARG A 1 175 ? 11.985 1.825 -4.652 1.00 91.44 175 ARG A O 1
ATOM 1473 N N . LEU A 1 176 ? 9.918 2.675 -4.788 1.00 93.88 176 LEU A N 1
ATOM 1474 C CA . LEU A 1 176 ? 9.772 2.482 -6.235 1.00 93.88 176 LEU A CA 1
ATOM 1475 C C . LEU A 1 176 ? 10.845 3.245 -7.023 1.00 93.88 176 LEU A C 1
ATOM 1477 O O . LEU A 1 176 ? 11.388 2.715 -7.984 1.00 93.88 176 LEU A O 1
ATOM 1481 N N . ILE A 1 177 ? 11.176 4.472 -6.607 1.00 95.50 177 ILE A N 1
ATOM 1482 C CA . ILE A 1 177 ? 12.249 5.260 -7.234 1.00 95.50 177 ILE A CA 1
ATOM 1483 C C . ILE A 1 177 ? 13.597 4.553 -7.062 1.00 95.50 177 ILE A C 1
ATOM 1485 O O . ILE A 1 177 ? 14.323 4.382 -8.037 1.00 95.50 177 ILE A O 1
ATOM 1489 N N . VAL A 1 178 ? 13.919 4.122 -5.840 1.00 95.25 178 VAL A N 1
ATOM 1490 C CA . VAL A 1 178 ? 15.161 3.394 -5.542 1.00 95.25 178 VAL A CA 1
ATOM 1491 C C . VAL A 1 178 ? 15.219 2.075 -6.314 1.00 95.25 178 VAL A C 1
ATOM 1493 O O . VAL A 1 178 ? 16.243 1.781 -6.921 1.00 95.25 178 VAL A O 1
ATOM 1496 N N . ALA A 1 179 ? 14.120 1.326 -6.374 1.00 95.25 179 ALA A N 1
ATOM 1497 C CA . ALA A 1 179 ? 14.012 0.094 -7.146 1.00 95.25 179 ALA A CA 1
ATOM 1498 C C . ALA A 1 179 ? 14.295 0.340 -8.635 1.00 95.25 179 ALA A C 1
ATOM 1500 O O . ALA A 1 179 ? 15.112 -0.361 -9.224 1.00 95.25 179 ALA A O 1
ATOM 1501 N N . ILE A 1 180 ? 13.700 1.378 -9.233 1.00 97.19 180 ILE A N 1
ATOM 1502 C CA . ILE A 1 180 ? 13.973 1.775 -10.623 1.00 97.19 180 ILE A CA 1
ATOM 1503 C C . ILE A 1 180 ? 15.459 2.112 -10.819 1.00 97.19 180 ILE A C 1
ATOM 1505 O O . ILE A 1 180 ? 16.061 1.651 -11.785 1.00 97.19 180 ILE A O 1
ATOM 1509 N N . LEU A 1 181 ? 16.068 2.878 -9.906 1.00 97.00 181 LEU A N 1
ATOM 1510 C CA . LEU A 1 181 ? 17.497 3.216 -9.968 1.00 97.00 181 LEU A CA 1
ATOM 1511 C C . LEU A 1 181 ? 18.387 1.967 -9.900 1.00 97.00 181 LEU A C 1
ATOM 1513 O O . LEU A 1 181 ? 19.341 1.853 -10.666 1.00 97.00 181 LEU A O 1
ATOM 1517 N N . ILE A 1 182 ? 18.050 1.009 -9.033 1.00 96.44 182 ILE A N 1
ATOM 1518 C CA . ILE A 1 182 ? 18.735 -0.287 -8.962 1.00 96.44 182 ILE A CA 1
ATOM 1519 C C . ILE A 1 182 ? 18.540 -1.064 -10.269 1.00 96.44 182 ILE A C 1
ATOM 1521 O O . ILE A 1 182 ? 19.490 -1.655 -10.773 1.00 96.44 182 ILE A O 1
ATOM 1525 N N . GLY A 1 183 ? 17.345 -1.016 -10.860 1.00 97.00 183 GLY A N 1
ATOM 1526 C CA . GLY A 1 183 ? 17.054 -1.629 -12.154 1.00 97.00 183 GLY A CA 1
ATOM 1527 C C . GLY A 1 183 ? 17.875 -1.054 -13.309 1.00 97.00 183 GLY A C 1
ATOM 1528 O O . GLY A 1 183 ? 18.196 -1.783 -14.245 1.00 97.00 183 GLY A O 1
ATOM 1529 N N . PHE A 1 184 ? 18.282 0.217 -13.232 1.00 97.56 184 PHE A N 1
ATOM 1530 C CA . PHE A 1 184 ? 19.183 0.823 -14.213 1.00 97.56 184 PHE A CA 1
ATOM 1531 C C . PHE A 1 184 ? 20.632 0.349 -14.091 1.00 97.56 184 PHE A C 1
ATOM 1533 O O . PHE A 1 184 ? 21.316 0.318 -15.109 1.00 97.56 184 PHE A O 1
ATOM 1540 N N . LEU A 1 185 ? 21.115 -0.042 -12.904 1.00 96.19 185 LEU A N 1
ATOM 1541 C CA . LEU A 1 185 ? 22.510 -0.470 -12.710 1.00 96.19 185 LEU A CA 1
ATOM 1542 C C . LEU A 1 185 ? 22.975 -1.542 -13.714 1.00 96.19 185 LEU A C 1
ATOM 1544 O O . LEU A 1 185 ? 23.992 -1.311 -14.374 1.00 96.19 185 LEU A O 1
ATOM 1548 N N . PRO A 1 186 ? 22.280 -2.683 -13.895 1.00 95.44 186 PRO A N 1
ATOM 1549 C CA . PRO A 1 186 ? 22.701 -3.680 -14.879 1.00 95.44 186 PRO A CA 1
ATOM 1550 C C . PRO A 1 186 ? 22.598 -3.172 -16.324 1.00 95.44 186 PRO A C 1
ATOM 1552 O O . PRO A 1 186 ? 23.422 -3.543 -17.155 1.00 95.44 186 PRO A O 1
ATOM 1555 N N . LEU A 1 187 ? 21.637 -2.292 -16.623 1.00 95.50 187 LEU A N 1
ATOM 1556 C CA . LEU A 1 187 ? 21.448 -1.737 -17.967 1.00 95.50 187 LEU A CA 1
ATOM 1557 C C . LEU A 1 187 ? 22.583 -0.788 -18.360 1.00 95.50 187 LEU A C 1
ATOM 1559 O O . LEU A 1 187 ? 23.071 -0.849 -19.482 1.00 95.50 187 LEU A O 1
ATOM 1563 N N . ILE A 1 188 ? 23.027 0.072 -17.437 1.00 94.88 188 ILE A N 1
ATOM 1564 C CA . ILE A 1 188 ? 24.055 1.077 -17.737 1.00 94.88 188 ILE A CA 1
ATOM 1565 C C . ILE A 1 188 ? 25.472 0.499 -17.723 1.00 94.88 188 ILE A C 1
ATOM 1567 O O . ILE A 1 188 ? 26.334 1.011 -18.429 1.00 94.88 188 ILE A O 1
ATOM 1571 N N . THR A 1 189 ? 25.723 -0.548 -16.930 1.00 93.88 189 THR A N 1
ATOM 1572 C CA . THR A 1 189 ? 27.076 -1.094 -16.718 1.00 93.88 189 THR A CA 1
ATOM 1573 C C . THR A 1 189 ? 27.512 -2.094 -17.785 1.00 93.88 189 THR A C 1
ATOM 1575 O O . THR A 1 189 ? 28.711 -2.295 -17.971 1.00 93.88 189 THR A O 1
ATOM 1578 N N . GLN A 1 190 ? 26.573 -2.717 -18.498 1.00 93.38 190 GLN A N 1
ATOM 1579 C CA . GLN A 1 190 ? 26.871 -3.764 -19.472 1.00 93.38 190 GLN A CA 1
ATOM 1580 C C . GLN A 1 190 ? 26.720 -3.241 -20.898 1.00 93.38 190 GLN A C 1
ATOM 1582 O O . GLN A 1 190 ? 25.616 -2.920 -21.332 1.00 93.38 190 GLN A O 1
ATOM 1587 N N . LYS A 1 191 ? 27.823 -3.208 -21.659 1.00 89.69 191 LYS A N 1
ATOM 1588 C CA . LYS A 1 191 ? 27.826 -2.746 -23.061 1.00 89.69 191 LYS A CA 1
ATOM 1589 C C . LYS A 1 191 ? 26.809 -3.502 -23.925 1.00 89.69 191 LYS A C 1
ATOM 1591 O O . LYS A 1 191 ? 26.133 -2.891 -24.747 1.00 89.69 191 LYS A O 1
ATOM 1596 N N . ASP A 1 192 ? 26.650 -4.803 -23.698 1.00 90.75 192 ASP A N 1
ATOM 1597 C CA . ASP A 1 192 ? 25.720 -5.639 -24.463 1.00 90.75 192 ASP A CA 1
ATOM 1598 C C . ASP A 1 192 ? 24.257 -5.211 -24.286 1.00 90.75 192 ASP A C 1
ATOM 1600 O O . ASP A 1 192 ? 23.480 -5.278 -25.238 1.00 90.75 192 ASP A O 1
ATOM 1604 N N . MET A 1 193 ? 23.887 -4.689 -23.110 1.00 93.44 193 MET A N 1
ATOM 1605 C CA . MET A 1 193 ? 22.527 -4.209 -22.844 1.00 93.44 193 MET A CA 1
ATOM 1606 C C . MET A 1 193 ? 22.191 -2.940 -23.633 1.00 93.44 193 MET A C 1
ATOM 1608 O O . MET A 1 193 ? 21.048 -2.784 -24.055 1.00 93.44 193 MET A O 1
ATOM 1612 N N . TRP A 1 194 ? 23.177 -2.076 -23.896 1.00 91.44 194 TRP A N 1
ATOM 1613 C CA . TRP A 1 194 ? 23.024 -0.912 -24.780 1.00 91.44 194 TRP A CA 1
ATOM 1614 C C . TRP A 1 194 ? 22.891 -1.312 -26.253 1.00 91.44 194 TRP A C 1
ATOM 1616 O O . TRP A 1 194 ? 22.188 -0.668 -27.019 1.00 91.44 194 TRP A O 1
ATOM 1626 N N . LEU A 1 195 ? 23.559 -2.387 -26.673 1.00 90.19 195 LEU A N 1
ATOM 1627 C CA . LEU A 1 195 ? 23.499 -2.853 -28.061 1.00 90.19 195 LEU A CA 1
ATOM 1628 C C . LEU A 1 195 ? 22.261 -3.713 -28.344 1.00 90.19 195 LEU A C 1
ATOM 1630 O O . LEU A 1 195 ? 21.821 -3.810 -29.490 1.00 90.19 195 LEU A O 1
ATOM 1634 N N . MET A 1 196 ? 21.677 -4.325 -27.315 1.00 93.19 196 MET A N 1
ATOM 1635 C CA . MET A 1 196 ? 20.512 -5.198 -27.426 1.00 93.19 196 MET A CA 1
ATOM 1636 C C . MET A 1 196 ? 19.323 -4.557 -28.171 1.00 93.19 196 MET A C 1
ATOM 1638 O O . MET A 1 196 ? 18.908 -5.128 -29.182 1.00 93.19 196 MET A O 1
ATOM 1642 N N . PRO A 1 197 ? 18.776 -3.391 -27.772 1.00 93.31 197 PRO A N 1
ATOM 1643 C CA . PRO A 1 197 ? 17.638 -2.783 -28.473 1.00 93.31 197 PRO A CA 1
ATOM 1644 C C . PRO A 1 197 ? 17.964 -2.356 -29.913 1.00 93.31 197 PRO A C 1
ATOM 1646 O O . PRO A 1 197 ? 17.058 -2.261 -30.740 1.00 93.31 197 PRO A O 1
ATOM 1649 N N . LEU A 1 198 ? 19.243 -2.137 -30.237 1.00 88.25 198 LEU A N 1
ATOM 1650 C CA . LEU A 1 198 ? 19.699 -1.796 -31.587 1.00 88.25 198 LEU A CA 1
ATOM 1651 C C . LEU A 1 198 ? 19.785 -3.018 -32.507 1.00 88.25 198 LEU A C 1
ATOM 1653 O O . LEU A 1 198 ? 19.585 -2.886 -33.714 1.00 88.25 198 LEU A O 1
ATOM 1657 N N . ASN A 1 199 ? 20.087 -4.186 -31.941 1.00 91.69 199 ASN A N 1
ATOM 1658 C CA . ASN A 1 199 ? 20.194 -5.453 -32.665 1.00 91.69 199 ASN A CA 1
ATOM 1659 C C . ASN A 1 199 ? 18.838 -6.152 -32.840 1.00 91.69 199 ASN A C 1
ATOM 1661 O O . ASN A 1 199 ? 18.708 -7.068 -33.652 1.00 91.69 199 ASN A O 1
ATOM 1665 N N . LEU A 1 200 ? 17.827 -5.737 -32.078 1.00 93.94 200 LEU A N 1
ATOM 1666 C CA . LEU A 1 200 ? 16.474 -6.269 -32.151 1.00 93.94 200 LEU A CA 1
ATOM 1667 C C . LEU A 1 200 ? 15.619 -5.472 -33.142 1.00 93.94 200 LEU A C 1
ATOM 1669 O O . LEU A 1 200 ? 15.787 -4.266 -33.339 1.00 93.94 200 LEU A O 1
ATOM 1673 N N . SER A 1 201 ? 14.654 -6.151 -33.762 1.00 95.56 201 SER A N 1
ATOM 1674 C CA . SER A 1 201 ? 13.652 -5.466 -34.576 1.00 95.56 201 SER A CA 1
ATOM 1675 C C . SER A 1 201 ? 12.765 -4.582 -33.696 1.00 95.56 201 SER A C 1
ATOM 1677 O O . SER A 1 201 ? 12.519 -4.876 -32.527 1.00 95.56 201 SER A O 1
ATOM 1679 N N . GLU A 1 202 ? 12.236 -3.505 -34.271 1.00 94.56 202 GLU A N 1
ATOM 1680 C CA . GLU A 1 202 ? 11.392 -2.534 -33.554 1.00 94.56 202 GLU A CA 1
ATOM 1681 C C . GLU A 1 202 ? 10.171 -3.185 -32.921 1.00 94.56 202 GLU A C 1
ATOM 1683 O O . GLU A 1 202 ? 9.860 -2.953 -31.755 1.00 94.56 202 GLU A O 1
ATOM 1688 N N . ILE A 1 203 ? 9.526 -4.065 -33.686 1.00 95.75 203 ILE A N 1
ATOM 1689 C CA . ILE A 1 203 ? 8.369 -4.837 -33.241 1.00 95.75 203 ILE A CA 1
ATOM 1690 C C . ILE A 1 203 ? 8.739 -5.680 -32.020 1.00 95.75 203 ILE A C 1
ATOM 1692 O O . ILE A 1 203 ? 7.965 -5.754 -31.068 1.00 95.75 203 ILE A O 1
ATOM 1696 N N . PHE A 1 204 ? 9.926 -6.290 -32.023 1.00 96.12 204 PHE A N 1
ATOM 1697 C CA . PHE A 1 204 ? 10.366 -7.128 -30.919 1.00 96.12 204 PHE A CA 1
ATOM 1698 C C . PHE A 1 204 ? 10.707 -6.310 -29.668 1.00 96.12 204 PHE A C 1
ATOM 1700 O O . PHE A 1 204 ? 10.328 -6.715 -28.571 1.00 96.12 204 PHE A O 1
ATOM 1707 N N . VAL A 1 205 ? 11.341 -5.139 -29.815 1.00 96.19 205 VAL A N 1
ATOM 1708 C CA . VAL A 1 205 ? 11.588 -4.215 -28.692 1.00 96.19 205 VAL A CA 1
ATOM 1709 C C . VAL A 1 205 ? 10.269 -3.786 -28.054 1.00 96.19 205 VAL A C 1
ATOM 1711 O O . VAL A 1 205 ? 10.102 -3.926 -26.846 1.00 96.19 205 VAL A O 1
ATOM 1714 N N . VAL A 1 206 ? 9.300 -3.341 -28.861 1.00 96.00 206 VAL A N 1
ATOM 1715 C CA . VAL A 1 206 ? 7.975 -2.938 -28.366 1.00 96.00 206 VAL A CA 1
ATOM 1716 C C . VAL A 1 206 ? 7.263 -4.108 -27.686 1.00 96.00 206 VAL A C 1
ATOM 1718 O O . VAL A 1 206 ? 6.731 -3.943 -26.589 1.00 96.00 206 VAL A O 1
ATOM 1721 N N . PHE A 1 207 ? 7.277 -5.297 -28.294 1.00 97.31 207 PHE A N 1
ATOM 1722 C CA . PHE A 1 207 ? 6.679 -6.498 -27.710 1.00 97.31 207 PHE A CA 1
ATOM 1723 C C . PHE A 1 207 ? 7.291 -6.836 -26.344 1.00 97.31 207 PHE A C 1
ATOM 1725 O O . PHE A 1 207 ? 6.557 -7.032 -25.374 1.00 97.31 207 PHE A O 1
ATOM 1732 N N . LEU A 1 208 ? 8.623 -6.859 -26.250 1.00 97.19 208 LEU A N 1
ATOM 1733 C CA . LEU A 1 208 ? 9.333 -7.159 -25.010 1.00 97.19 208 LEU A CA 1
ATOM 1734 C C . LEU A 1 208 ? 9.045 -6.102 -23.937 1.00 97.19 208 LEU A C 1
ATOM 1736 O O . LEU A 1 208 ? 8.738 -6.449 -22.801 1.00 97.19 208 LEU A O 1
ATOM 1740 N N . SER A 1 209 ? 9.049 -4.821 -24.301 1.00 97.44 209 SER A N 1
ATOM 1741 C CA . SER A 1 209 ? 8.667 -3.718 -23.417 1.00 97.44 209 SER A CA 1
ATOM 1742 C C . SER A 1 209 ? 7.247 -3.867 -22.862 1.00 97.44 209 SER A C 1
ATOM 1744 O O . SER A 1 209 ? 7.042 -3.746 -21.653 1.00 97.44 209 SER A O 1
ATOM 1746 N N . VAL A 1 210 ? 6.269 -4.191 -23.713 1.00 97.19 210 VAL A N 1
ATOM 1747 C CA . VAL A 1 210 ? 4.880 -4.432 -23.289 1.00 97.19 210 VAL A CA 1
ATOM 1748 C C . VAL A 1 210 ? 4.786 -5.650 -22.371 1.00 97.19 210 VAL A C 1
ATOM 1750 O O . VAL A 1 210 ? 4.078 -5.596 -21.365 1.00 97.19 210 VAL A O 1
ATOM 1753 N N . LEU A 1 211 ? 5.517 -6.727 -22.667 1.00 97.88 211 LEU A N 1
ATOM 1754 C CA . LEU A 1 211 ? 5.563 -7.918 -21.820 1.00 97.88 211 LEU A CA 1
ATOM 1755 C C . LEU A 1 211 ? 6.129 -7.598 -20.427 1.00 97.88 211 LEU A C 1
ATOM 1757 O O . LEU A 1 211 ? 5.507 -7.942 -19.423 1.00 97.88 211 LEU A O 1
ATOM 1761 N N . LEU A 1 212 ? 7.262 -6.894 -20.351 1.00 98.12 212 LEU A N 1
ATOM 1762 C CA . LEU A 1 212 ? 7.886 -6.483 -19.086 1.00 98.12 212 LEU A CA 1
ATOM 1763 C C . LEU A 1 212 ? 6.973 -5.554 -18.276 1.00 98.12 212 LEU A C 1
ATOM 1765 O O . LEU A 1 212 ? 6.860 -5.690 -17.052 1.00 98.12 212 LEU A O 1
ATOM 1769 N N . PHE A 1 213 ? 6.259 -4.652 -18.952 1.00 97.81 213 PHE A N 1
ATOM 1770 C CA . PHE A 1 213 ? 5.244 -3.816 -18.318 1.00 97.81 213 PHE A CA 1
ATOM 1771 C C . PHE A 1 213 ? 4.085 -4.637 -17.761 1.00 97.81 213 PHE A C 1
ATOM 1773 O O . PHE A 1 213 ? 3.673 -4.425 -16.622 1.00 97.81 213 PHE A O 1
ATOM 1780 N N . ALA A 1 214 ? 3.569 -5.589 -18.542 1.00 98.12 214 ALA A N 1
ATOM 1781 C CA . ALA A 1 214 ? 2.467 -6.449 -18.135 1.00 98.12 214 ALA A CA 1
ATOM 1782 C C . ALA A 1 214 ? 2.845 -7.308 -16.921 1.00 98.12 214 ALA A C 1
ATOM 1784 O O . ALA A 1 214 ? 2.040 -7.438 -16.001 1.00 98.12 214 ALA A O 1
ATOM 1785 N N . LEU A 1 215 ? 4.075 -7.831 -16.875 1.00 97.81 215 LEU A N 1
ATOM 1786 C CA . LEU A 1 215 ? 4.598 -8.562 -15.719 1.00 97.81 215 LEU A CA 1
ATOM 1787 C C . LEU A 1 215 ? 4.729 -7.658 -14.485 1.00 97.81 215 LEU A C 1
ATOM 1789 O O . LEU A 1 215 ? 4.261 -8.025 -13.408 1.00 97.81 215 LEU A O 1
ATOM 1793 N N . SER A 1 216 ? 5.284 -6.453 -14.649 1.00 97.69 216 SER A N 1
ATOM 1794 C CA . SER A 1 216 ? 5.393 -5.454 -13.573 1.00 97.69 216 SER A CA 1
ATOM 1795 C C . SER A 1 216 ? 4.020 -5.070 -13.016 1.00 97.69 216 SER A C 1
ATOM 1797 O O . SER A 1 216 ? 3.803 -5.047 -11.805 1.00 97.69 216 SER A O 1
ATOM 1799 N N . TYR A 1 217 ? 3.058 -4.809 -13.903 1.00 98.12 217 TYR A N 1
ATOM 1800 C CA . TYR A 1 217 ? 1.682 -4.502 -13.534 1.00 98.12 217 TYR A CA 1
ATOM 1801 C C . TYR A 1 217 ? 1.006 -5.687 -12.840 1.00 98.12 217 TYR A C 1
ATOM 1803 O O . TYR A 1 217 ? 0.404 -5.513 -11.782 1.00 98.12 217 TYR A O 1
ATOM 1811 N N . GLY A 1 218 ? 1.132 -6.894 -13.399 1.00 97.31 218 GLY A N 1
ATOM 1812 C CA . GLY A 1 218 ? 0.576 -8.121 -12.832 1.00 97.31 218 GLY A CA 1
ATOM 1813 C C . GLY A 1 218 ? 1.079 -8.379 -11.414 1.00 97.31 218 GLY A C 1
ATOM 1814 O O . GLY A 1 218 ? 0.279 -8.691 -10.531 1.00 97.31 218 GLY A O 1
ATOM 1815 N N . TYR A 1 219 ? 2.372 -8.150 -11.173 1.00 96.19 219 TYR A N 1
ATOM 1816 C CA . TYR A 1 219 ? 2.952 -8.222 -9.838 1.00 96.19 219 TYR A CA 1
ATOM 1817 C C . TYR A 1 219 ? 2.337 -7.197 -8.875 1.00 96.19 219 TYR A C 1
ATOM 1819 O O . TYR A 1 219 ? 1.860 -7.574 -7.805 1.00 96.19 219 TYR A O 1
ATOM 1827 N N . LEU A 1 220 ? 2.279 -5.915 -9.256 1.00 96.19 220 LEU A N 1
ATOM 1828 C CA . LEU A 1 220 ? 1.701 -4.869 -8.402 1.00 96.19 220 LEU A CA 1
ATOM 1829 C C . LEU A 1 220 ? 0.219 -5.132 -8.090 1.00 96.19 220 LEU A C 1
ATOM 1831 O O . LEU A 1 220 ? -0.235 -4.874 -6.977 1.00 96.19 220 LEU A O 1
ATOM 1835 N N . VAL A 1 221 ? -0.544 -5.674 -9.046 1.00 97.12 221 VAL A N 1
ATOM 1836 C CA . VAL A 1 221 ? -1.934 -6.100 -8.819 1.00 97.12 221 VAL A CA 1
ATOM 1837 C C . VAL A 1 221 ? -1.994 -7.243 -7.811 1.00 97.12 221 VAL A C 1
ATOM 1839 O O . VAL A 1 221 ? -2.827 -7.197 -6.907 1.00 97.12 221 VAL A O 1
ATOM 1842 N N . TYR A 1 222 ? -1.130 -8.249 -7.947 1.00 95.50 222 TYR A N 1
ATOM 1843 C CA . TYR A 1 222 ? -1.051 -9.370 -7.014 1.00 95.50 222 TYR A CA 1
ATOM 1844 C C . TYR A 1 222 ? -0.707 -8.903 -5.591 1.00 95.50 222 TYR A C 1
ATOM 1846 O O . TYR A 1 222 ? -1.434 -9.230 -4.649 1.00 95.50 222 TYR A O 1
ATOM 1854 N N . GLU A 1 223 ? 0.334 -8.080 -5.435 1.00 93.38 223 GLU A N 1
ATOM 1855 C CA . GLU A 1 223 ? 0.752 -7.528 -4.142 1.00 93.38 223 GLU A CA 1
ATOM 1856 C C . GLU A 1 223 ? -0.366 -6.684 -3.511 1.00 93.38 223 GLU A C 1
ATOM 1858 O O . GLU A 1 223 ? -0.742 -6.890 -2.356 1.00 93.38 223 GLU A O 1
ATOM 1863 N N . CYS A 1 224 ? -0.975 -5.784 -4.288 1.00 94.31 224 CYS A N 1
ATOM 1864 C CA . CYS A 1 224 ? -2.070 -4.937 -3.822 1.00 94.31 224 CYS A CA 1
ATOM 1865 C C . CYS A 1 224 ? -3.310 -5.764 -3.430 1.00 94.31 224 CYS A C 1
ATOM 1867 O O . CYS A 1 224 ? -3.937 -5.510 -2.397 1.00 94.31 224 CYS A O 1
ATOM 1869 N N . ASN A 1 225 ? -3.643 -6.804 -4.204 1.00 93.75 225 ASN A N 1
ATOM 1870 C CA . ASN A 1 225 ? -4.766 -7.693 -3.916 1.00 93.75 225 ASN A CA 1
ATOM 1871 C C . ASN A 1 225 ? -4.543 -8.517 -2.641 1.00 93.75 225 ASN A C 1
ATOM 1873 O O . ASN A 1 225 ? -5.489 -8.688 -1.881 1.00 93.75 225 ASN A O 1
ATOM 1877 N N . LYS A 1 226 ? -3.311 -8.952 -2.348 1.00 90.81 226 LYS A N 1
ATOM 1878 C CA . LYS A 1 226 ? -2.972 -9.640 -1.086 1.00 90.81 226 LYS A CA 1
ATOM 1879 C C . LYS A 1 226 ? -3.277 -8.782 0.152 1.00 90.81 226 LYS A C 1
ATOM 1881 O O . LYS A 1 226 ? -3.566 -9.310 1.221 1.00 90.81 226 LYS A O 1
ATOM 1886 N N . ILE A 1 227 ? -3.217 -7.457 0.014 1.00 89.88 227 ILE A N 1
ATOM 1887 C CA . ILE A 1 227 ? -3.409 -6.497 1.111 1.00 89.88 227 ILE A CA 1
ATOM 1888 C C . ILE A 1 227 ? -4.872 -6.048 1.224 1.00 89.88 227 ILE A C 1
ATOM 1890 O O . ILE A 1 227 ? -5.404 -5.886 2.329 1.00 89.88 227 ILE A O 1
ATOM 1894 N N . ILE A 1 228 ? -5.515 -5.778 0.085 1.00 89.69 228 ILE A N 1
ATOM 1895 C CA . ILE A 1 228 ? -6.880 -5.233 0.034 1.00 89.69 228 ILE A CA 1
ATOM 1896 C C . ILE A 1 228 ? -7.933 -6.341 0.047 1.00 89.69 228 ILE A C 1
ATOM 1898 O O . ILE A 1 228 ? -9.018 -6.139 0.588 1.00 89.69 228 ILE A O 1
ATOM 1902 N N . ASN A 1 229 ? -7.600 -7.513 -0.494 1.00 87.94 229 ASN A N 1
ATOM 1903 C CA . ASN A 1 229 ? -8.514 -8.614 -0.778 1.00 87.94 229 ASN A CA 1
ATOM 1904 C C . ASN A 1 229 ? -9.661 -8.225 -1.729 1.00 87.94 229 ASN A C 1
ATOM 1906 O O . ASN A 1 229 ? -10.718 -8.844 -1.681 1.00 87.94 229 ASN A O 1
ATOM 1910 N N . ASP A 1 230 ? -9.491 -7.221 -2.591 1.00 89.62 230 ASP A N 1
ATOM 1911 C CA . ASP A 1 230 ? -10.453 -6.834 -3.633 1.00 89.62 230 ASP A CA 1
ATOM 1912 C C . ASP A 1 230 ? -9.714 -6.588 -4.948 1.00 89.62 230 ASP A C 1
ATOM 1914 O O . ASP A 1 230 ? -8.968 -5.616 -5.083 1.00 89.62 230 ASP A O 1
ATOM 1918 N N . ILE A 1 231 ? -9.939 -7.466 -5.928 1.00 94.25 231 ILE A N 1
ATOM 1919 C CA . ILE A 1 231 ? -9.227 -7.436 -7.206 1.00 94.25 231 ILE A CA 1
ATOM 1920 C C . ILE A 1 231 ? -9.548 -6.185 -8.030 1.00 94.25 231 ILE A C 1
ATOM 1922 O O . ILE A 1 231 ? -8.694 -5.701 -8.774 1.00 94.25 231 ILE A O 1
ATOM 1926 N N . THR A 1 232 ? -10.765 -5.650 -7.918 1.00 95.19 232 THR A N 1
ATOM 1927 C CA . THR A 1 232 ? -11.202 -4.507 -8.727 1.00 95.19 232 THR A CA 1
ATOM 1928 C C . THR A 1 232 ? -10.524 -3.229 -8.249 1.00 95.19 232 THR A C 1
ATOM 1930 O O . THR A 1 232 ? -9.913 -2.503 -9.040 1.00 95.19 232 THR A O 1
ATOM 1933 N N . GLU A 1 233 ? -10.532 -3.011 -6.936 1.00 94.12 233 GLU A N 1
ATOM 1934 C CA . GLU A 1 233 ? -9.873 -1.870 -6.314 1.00 94.12 233 GLU A CA 1
ATOM 1935 C C . GLU A 1 233 ? -8.344 -2.013 -6.373 1.00 94.12 233 GLU A C 1
ATOM 1937 O O . GLU A 1 233 ? -7.647 -1.035 -6.659 1.00 94.12 233 GLU A O 1
ATOM 1942 N N . ALA A 1 234 ? -7.810 -3.231 -6.220 1.00 95.25 234 ALA A N 1
ATOM 1943 C CA . ALA A 1 234 ? -6.384 -3.504 -6.392 1.00 95.25 234 ALA A CA 1
ATOM 1944 C C . ALA A 1 234 ? -5.895 -3.129 -7.798 1.00 95.25 234 ALA A C 1
ATOM 1946 O O . ALA A 1 234 ? -4.897 -2.424 -7.925 1.00 95.25 234 ALA A O 1
ATOM 1947 N N . ARG A 1 235 ? -6.623 -3.505 -8.862 1.00 97.19 235 ARG A N 1
ATOM 1948 C CA . ARG A 1 235 ? -6.274 -3.139 -10.250 1.00 97.19 235 ARG A CA 1
ATOM 1949 C C . ARG A 1 235 ? -6.209 -1.634 -10.469 1.00 97.19 235 ARG A C 1
ATOM 1951 O O . ARG A 1 235 ? -5.283 -1.155 -11.125 1.00 97.19 235 ARG A O 1
ATOM 1958 N N . LYS A 1 236 ? -7.177 -0.897 -9.922 1.00 96.69 236 LYS A N 1
ATOM 1959 C CA . LYS A 1 236 ? -7.274 0.564 -10.039 1.00 96.69 236 LYS A CA 1
ATOM 1960 C C . LYS A 1 236 ? -6.157 1.286 -9.287 1.00 96.69 236 LYS A C 1
ATOM 1962 O O . LYS A 1 236 ? -5.647 2.302 -9.755 1.00 96.69 236 LYS A O 1
ATOM 1967 N N . ARG A 1 237 ? -5.781 0.790 -8.109 1.00 95.62 237 ARG A N 1
ATOM 1968 C CA . ARG A 1 237 ? -4.695 1.376 -7.316 1.00 95.62 237 ARG A CA 1
ATOM 1969 C C . ARG A 1 237 ? -3.326 1.021 -7.887 1.00 95.62 237 ARG A C 1
ATOM 1971 O O . ARG A 1 237 ? -2.495 1.912 -8.065 1.00 95.62 237 ARG A O 1
ATOM 1978 N N . ALA A 1 238 ? -3.123 -0.243 -8.250 1.00 96.44 238 ALA A N 1
ATOM 1979 C CA . ALA A 1 238 ? -1.900 -0.717 -8.886 1.00 96.44 238 ALA A CA 1
ATOM 1980 C C . ALA A 1 238 ? -1.637 -0.009 -10.222 1.00 96.44 238 ALA A C 1
ATOM 1982 O O . ALA A 1 238 ? -0.490 0.322 -10.500 1.00 96.44 238 ALA A O 1
ATOM 1983 N N . SER A 1 239 ? -2.666 0.304 -11.023 1.00 96.69 239 SER A N 1
ATOM 1984 C CA . SER A 1 239 ? -2.469 1.018 -12.295 1.00 96.69 239 SER A CA 1
ATOM 1985 C C . SER A 1 239 ? -1.928 2.431 -12.088 1.00 96.69 239 SER A C 1
ATOM 1987 O O . SER A 1 239 ? -1.042 2.860 -12.821 1.00 96.69 239 SER A O 1
ATOM 1989 N N . CYS A 1 240 ? -2.391 3.135 -11.052 1.00 95.56 240 CYS A N 1
ATOM 1990 C CA . CYS A 1 240 ? -1.883 4.460 -10.710 1.00 95.56 240 CYS A CA 1
ATOM 1991 C C . CYS A 1 240 ? -0.402 4.413 -10.304 1.00 95.56 240 CYS A C 1
ATOM 1993 O O . CYS A 1 240 ? 0.380 5.250 -10.757 1.00 95.56 240 CYS A O 1
ATOM 1995 N N . VAL A 1 241 ? -0.010 3.426 -9.491 1.00 96.00 241 VAL A N 1
ATOM 1996 C CA . VAL A 1 241 ? 1.385 3.253 -9.052 1.00 96.00 241 VAL A CA 1
ATOM 1997 C C . VAL A 1 241 ? 2.278 2.791 -10.199 1.00 96.00 241 VAL A C 1
ATOM 1999 O O . VAL A 1 241 ? 3.353 3.351 -10.386 1.00 96.00 241 VAL A O 1
ATOM 2002 N N . CYS A 1 242 ? 1.816 1.839 -11.008 1.00 97.00 242 CYS A N 1
ATOM 2003 C CA . CYS A 1 242 ? 2.537 1.333 -12.172 1.00 97.00 242 CYS A CA 1
ATOM 2004 C C . CYS A 1 242 ? 2.783 2.440 -13.205 1.00 97.00 242 CYS A C 1
ATOM 2006 O O . CYS A 1 242 ? 3.913 2.619 -13.651 1.00 97.00 242 CYS A O 1
ATOM 2008 N N . LEU A 1 243 ? 1.763 3.252 -13.514 1.00 96.88 243 LEU A N 1
ATOM 2009 C CA . LEU A 1 243 ? 1.904 4.395 -14.417 1.00 96.88 243 LEU A CA 1
ATOM 2010 C C . LEU A 1 243 ? 2.874 5.440 -13.854 1.00 96.88 243 LEU A C 1
ATOM 2012 O O . LEU A 1 243 ? 3.713 5.953 -14.586 1.00 96.88 243 LEU A O 1
ATOM 2016 N N . GLN A 1 244 ? 2.793 5.740 -12.554 1.00 96.00 244 GLN A N 1
ATOM 2017 C CA . GLN A 1 244 ? 3.730 6.662 -11.912 1.00 96.00 244 GLN A CA 1
ATOM 2018 C C . GLN A 1 244 ? 5.172 6.130 -11.969 1.00 96.00 244 GLN A C 1
ATOM 2020 O O . GLN A 1 244 ? 6.076 6.887 -12.313 1.00 96.00 244 GLN A O 1
ATOM 2025 N N . GLY A 1 245 ? 5.386 4.846 -11.668 1.00 97.06 245 GLY A N 1
ATOM 2026 C CA . GLY A 1 245 ? 6.692 4.190 -11.766 1.00 97.06 245 GLY A CA 1
ATOM 2027 C C . GLY A 1 245 ? 7.247 4.208 -13.183 1.00 97.06 245 GLY A C 1
ATOM 2028 O O . GLY A 1 245 ? 8.401 4.571 -13.383 1.00 97.06 245 GLY A O 1
ATOM 2029 N N . PHE A 1 246 ? 6.408 3.908 -14.174 1.00 98.12 246 PHE A N 1
ATOM 2030 C CA . PHE A 1 246 ? 6.786 3.977 -15.580 1.00 98.12 246 PHE A CA 1
ATOM 2031 C C . PHE A 1 246 ? 7.183 5.387 -16.009 1.00 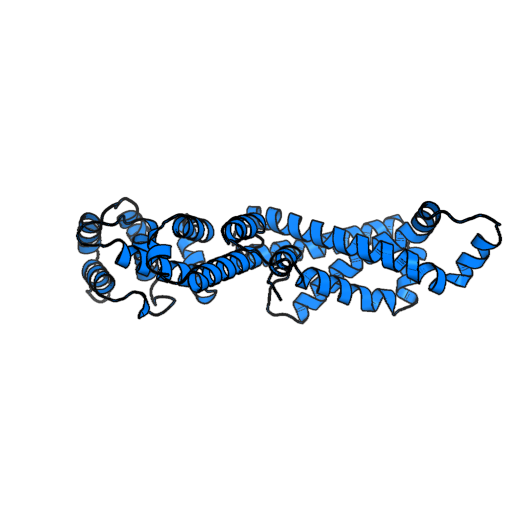98.12 246 PHE A C 1
ATOM 2033 O O . PHE A 1 246 ? 8.232 5.551 -16.617 1.00 98.12 246 PHE A O 1
ATOM 2040 N N . LEU A 1 247 ? 6.408 6.416 -15.650 1.00 97.69 247 LEU A N 1
ATOM 2041 C CA . LEU A 1 247 ? 6.755 7.804 -15.973 1.00 97.69 247 LEU A CA 1
ATOM 2042 C C . LEU A 1 247 ? 8.092 8.218 -15.349 1.00 97.69 247 LEU A C 1
ATOM 2044 O O . LEU A 1 247 ? 8.900 8.868 -16.005 1.00 97.69 247 LEU A O 1
ATOM 2048 N N . ILE A 1 248 ? 8.346 7.822 -14.099 1.00 97.25 248 ILE A N 1
ATOM 2049 C CA . ILE A 1 248 ? 9.628 8.077 -13.430 1.00 97.25 248 ILE A CA 1
ATOM 2050 C C . ILE A 1 248 ? 10.765 7.350 -14.154 1.00 97.25 248 ILE A C 1
ATOM 2052 O O . ILE A 1 248 ? 11.796 7.955 -14.439 1.00 97.25 248 ILE A O 1
ATOM 2056 N N . SER A 1 249 ? 10.576 6.070 -14.478 1.00 98.19 249 SER A N 1
ATOM 2057 C CA . SER A 1 249 ? 11.580 5.282 -15.190 1.00 98.19 249 SER A CA 1
ATOM 2058 C C . SER A 1 249 ? 11.858 5.835 -16.588 1.00 98.19 249 SER A C 1
ATOM 2060 O O . SER A 1 249 ? 13.014 5.954 -16.973 1.00 98.19 249 SER A O 1
ATOM 2062 N N . LEU A 1 250 ? 10.829 6.292 -17.302 1.00 98.06 250 LEU A N 1
ATOM 2063 C CA . LEU A 1 250 ? 10.965 6.953 -18.596 1.00 98.06 250 LEU A CA 1
ATOM 2064 C C . LEU A 1 250 ? 11.792 8.239 -18.494 1.00 98.06 250 LEU A C 1
ATOM 2066 O O . LE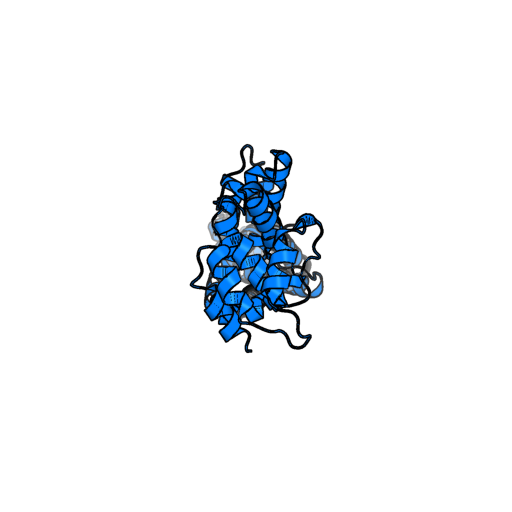U A 1 250 ? 12.692 8.443 -19.302 1.00 98.06 250 LEU A O 1
ATOM 2070 N N . LEU A 1 251 ? 11.541 9.079 -17.484 1.00 96.94 251 LEU A N 1
ATOM 2071 C CA . LEU A 1 251 ? 12.329 10.295 -17.257 1.00 96.94 251 LEU A CA 1
ATOM 2072 C C . LEU A 1 251 ? 13.808 9.979 -17.004 1.00 96.94 251 LEU A C 1
ATOM 2074 O O . LEU A 1 251 ? 14.678 10.608 -17.608 1.00 96.94 251 LEU A O 1
ATOM 2078 N N . PHE A 1 252 ? 14.100 8.988 -16.158 1.00 97.56 252 PHE A N 1
ATOM 2079 C CA . PHE A 1 252 ? 15.476 8.542 -15.933 1.00 97.56 252 PHE A CA 1
ATOM 2080 C C . PHE A 1 252 ? 16.101 7.950 -17.192 1.00 97.56 252 PHE A C 1
ATOM 2082 O O . PHE A 1 252 ? 17.258 8.235 -17.479 1.00 97.56 252 PHE A O 1
ATOM 2089 N N . SER A 1 253 ? 15.340 7.183 -17.970 1.00 97.19 253 SER A N 1
ATOM 2090 C CA . SER A 1 253 ? 15.830 6.590 -19.207 1.00 97.19 253 SER A CA 1
ATOM 2091 C C . SER A 1 253 ? 16.188 7.647 -20.244 1.00 97.19 253 SER A C 1
ATOM 2093 O O . SER A 1 253 ? 17.250 7.561 -20.844 1.00 97.19 253 SER A O 1
ATOM 2095 N N . ILE A 1 254 ? 15.347 8.672 -20.421 1.00 95.44 254 ILE A N 1
ATOM 2096 C CA . ILE A 1 254 ? 15.647 9.816 -21.291 1.00 95.44 254 ILE A CA 1
ATOM 2097 C C . ILE A 1 254 ? 16.947 10.480 -20.830 1.00 95.44 254 ILE A C 1
ATOM 2099 O O . ILE A 1 254 ? 17.856 10.684 -21.629 1.00 95.44 254 ILE A O 1
ATOM 2103 N N . PHE A 1 255 ? 17.065 10.772 -19.533 1.00 95.12 255 PHE A N 1
ATOM 2104 C CA . PHE A 1 255 ? 18.254 11.415 -18.979 1.00 95.12 255 PHE A CA 1
ATOM 2105 C C . PHE A 1 255 ? 19.529 10.582 -19.189 1.00 95.12 255 PHE A C 1
ATOM 2107 O O . PHE A 1 255 ? 20.544 11.113 -19.640 1.00 95.12 255 PHE A O 1
ATOM 2114 N N . ILE A 1 256 ? 19.470 9.280 -18.904 1.00 94.62 256 ILE A N 1
ATOM 2115 C CA . ILE A 1 256 ? 20.587 8.339 -19.043 1.00 94.62 256 ILE A CA 1
ATOM 2116 C C . ILE A 1 256 ? 20.981 8.180 -20.513 1.00 94.62 256 ILE A C 1
ATOM 2118 O O . ILE A 1 256 ? 22.151 8.356 -20.841 1.00 94.62 256 ILE A O 1
ATOM 2122 N N . CYS A 1 257 ? 20.034 7.896 -21.410 1.00 92.88 257 CYS A N 1
ATOM 2123 C CA . CYS A 1 257 ? 20.334 7.680 -22.825 1.00 92.88 257 CYS A CA 1
ATOM 2124 C C . CYS A 1 257 ? 20.892 8.944 -23.489 1.00 92.88 257 CYS A C 1
ATOM 2126 O O . CYS A 1 257 ? 21.844 8.843 -24.253 1.00 92.88 257 CYS A O 1
ATOM 2128 N N . LEU A 1 258 ? 20.370 10.132 -23.164 1.00 90.25 258 LEU A N 1
ATOM 2129 C CA . LEU A 1 258 ? 20.868 11.385 -23.742 1.00 90.25 258 LEU A CA 1
ATOM 2130 C C . LEU A 1 258 ? 22.228 11.811 -23.172 1.00 90.25 258 LEU A C 1
ATOM 2132 O O . LEU A 1 258 ? 23.020 12.409 -23.894 1.00 90.25 258 LEU A O 1
ATOM 2136 N N . SER A 1 259 ? 22.512 11.507 -21.901 1.00 90.12 259 SER A N 1
ATOM 2137 C CA . SER A 1 259 ? 23.772 11.912 -21.257 1.00 90.12 259 SER A CA 1
ATOM 2138 C C . SER A 1 259 ? 24.909 10.915 -21.492 1.00 90.12 259 SER A C 1
ATOM 2140 O O . SER A 1 259 ? 26.050 11.317 -21.690 1.00 90.12 259 SER A O 1
ATOM 2142 N N . ILE A 1 260 ? 24.612 9.613 -21.443 1.00 89.62 260 ILE A N 1
ATOM 2143 C CA . ILE A 1 260 ? 25.608 8.529 -21.464 1.00 89.62 260 ILE A CA 1
ATOM 2144 C C . ILE A 1 260 ? 25.661 7.842 -22.836 1.00 89.62 260 ILE A C 1
ATOM 2146 O O . ILE A 1 260 ? 26.738 7.436 -23.274 1.00 89.62 260 ILE A O 1
ATOM 2150 N N . GLY A 1 261 ? 24.530 7.746 -23.542 1.00 85.81 261 GLY A N 1
ATOM 2151 C CA . GLY A 1 261 ? 24.430 7.057 -24.833 1.00 85.81 261 GLY A CA 1
ATOM 2152 C C . GLY A 1 261 ? 25.450 7.525 -25.879 1.00 85.81 261 GLY A C 1
ATOM 2153 O O . GLY A 1 261 ? 26.130 6.668 -26.445 1.00 85.81 261 GLY A O 1
ATOM 2154 N N . PRO A 1 262 ? 25.648 8.843 -26.094 1.00 84.81 262 PRO A N 1
ATOM 2155 C CA . PRO A 1 262 ? 26.639 9.341 -27.050 1.00 84.81 262 PRO A CA 1
ATOM 2156 C C . PRO A 1 262 ? 28.074 8.890 -26.755 1.00 84.81 262 PRO A C 1
ATOM 2158 O O . PRO A 1 262 ? 28.818 8.594 -27.685 1.00 84.81 262 PRO A O 1
ATOM 2161 N N . ALA A 1 263 ? 28.450 8.799 -25.473 1.00 84.81 263 ALA A N 1
ATOM 2162 C CA . ALA A 1 263 ? 29.789 8.385 -25.058 1.00 84.81 263 ALA A CA 1
ATOM 2163 C C . ALA A 1 263 ? 30.023 6.878 -25.257 1.00 84.81 263 ALA A C 1
ATOM 2165 O O . ALA A 1 263 ? 31.135 6.460 -25.568 1.00 84.81 263 ALA A O 1
ATOM 2166 N N . ILE A 1 264 ? 28.983 6.057 -25.086 1.00 81.75 264 ILE A N 1
ATOM 2167 C CA . ILE A 1 264 ? 29.075 4.595 -25.230 1.00 81.75 264 ILE A CA 1
ATOM 2168 C C . ILE A 1 264 ? 28.994 4.164 -26.699 1.00 81.75 264 ILE A C 1
ATOM 2170 O O . ILE A 1 264 ? 29.659 3.205 -27.092 1.00 81.75 264 ILE A O 1
ATOM 2174 N N . LEU A 1 265 ? 28.201 4.862 -27.515 1.00 74.81 265 LEU A N 1
ATOM 2175 C CA . LEU A 1 265 ? 27.993 4.543 -28.930 1.00 74.81 265 LEU A CA 1
ATOM 2176 C C . LEU A 1 265 ? 28.857 5.383 -29.878 1.00 74.81 265 LEU A C 1
ATOM 2178 O O . LEU A 1 265 ? 28.487 5.535 -31.041 1.00 74.81 265 LEU A O 1
ATOM 2182 N N . ASN A 1 266 ? 29.997 5.895 -29.400 1.00 71.19 266 ASN A N 1
ATOM 2183 C CA . ASN A 1 266 ? 30.853 6.837 -30.125 1.00 71.19 266 ASN A CA 1
ATOM 2184 C C . ASN A 1 266 ? 31.159 6.397 -31.577 1.00 71.19 266 ASN A C 1
ATOM 2186 O O . ASN A 1 266 ? 31.059 7.215 -32.483 1.00 71.19 266 ASN A O 1
ATOM 2190 N N . ASP A 1 267 ? 31.351 5.095 -31.829 1.00 65.31 267 ASP A N 1
ATOM 2191 C CA . ASP A 1 267 ? 31.564 4.521 -33.175 1.00 65.31 267 ASP A CA 1
ATOM 2192 C C . ASP A 1 267 ? 30.409 4.788 -34.174 1.00 65.31 267 ASP A C 1
ATOM 2194 O O . ASP A 1 267 ? 30.610 4.869 -35.388 1.00 65.31 267 ASP A O 1
ATOM 2198 N N . ARG A 1 268 ? 29.163 4.912 -33.696 1.00 58.09 268 ARG A N 1
ATOM 2199 C CA . ARG A 1 268 ? 28.004 5.316 -34.517 1.00 58.09 268 ARG A CA 1
ATOM 2200 C C . ARG A 1 268 ? 27.799 6.823 -34.516 1.00 58.09 268 ARG A C 1
ATOM 2202 O O . ARG A 1 268 ? 27.349 7.357 -35.527 1.00 58.09 268 ARG A O 1
ATOM 2209 N N . THR A 1 269 ? 28.087 7.494 -33.404 1.00 57.06 269 THR A N 1
ATOM 2210 C CA . THR A 1 269 ? 27.923 8.944 -33.296 1.00 57.06 269 THR A CA 1
ATOM 2211 C C . THR A 1 269 ? 28.917 9.673 -34.196 1.00 57.06 269 THR A C 1
ATOM 2213 O O . THR A 1 269 ? 28.519 10.634 -34.838 1.00 57.06 269 THR A O 1
ATOM 2216 N N . GLU A 1 270 ? 30.151 9.185 -34.348 1.00 56.88 270 GLU A N 1
ATOM 2217 C CA . GLU A 1 270 ? 31.161 9.754 -35.258 1.00 56.88 270 GLU A CA 1
ATOM 2218 C C . GLU A 1 270 ? 30.687 9.757 -36.722 1.00 56.88 270 GLU A C 1
ATOM 2220 O O . GLU A 1 270 ? 30.726 10.800 -37.371 1.00 56.88 270 GLU A O 1
ATOM 2225 N N . ASN A 1 271 ? 30.088 8.658 -37.198 1.00 55.81 271 ASN A N 1
ATOM 2226 C CA . ASN A 1 271 ? 29.519 8.567 -38.553 1.00 55.81 271 ASN A CA 1
ATOM 2227 C C . ASN A 1 271 ? 28.329 9.522 -38.800 1.00 55.81 271 ASN A C 1
ATOM 2229 O O . ASN A 1 271 ? 28.004 9.822 -39.947 1.00 55.81 271 ASN A O 1
ATOM 2233 N N . ILE A 1 272 ? 27.650 9.979 -37.742 1.00 55.25 272 ILE A N 1
ATOM 2234 C CA . ILE A 1 272 ? 26.508 10.906 -37.824 1.00 55.25 272 ILE A CA 1
ATOM 2235 C C . ILE A 1 272 ? 26.964 12.359 -37.594 1.00 55.25 272 ILE A C 1
ATOM 2237 O O . ILE A 1 272 ? 26.429 13.273 -38.214 1.00 55.25 272 ILE A O 1
ATOM 2241 N N . ILE A 1 273 ? 27.968 12.581 -36.740 1.00 53.25 273 ILE A N 1
ATOM 2242 C CA . ILE A 1 273 ? 28.506 13.902 -36.374 1.00 53.25 273 ILE A CA 1
ATOM 2243 C C . ILE A 1 273 ? 29.413 14.474 -37.477 1.00 53.25 273 ILE A C 1
ATOM 2245 O O . ILE A 1 273 ? 29.432 15.691 -37.655 1.00 53.25 273 ILE A O 1
ATOM 2249 N N . GLU A 1 274 ? 30.101 13.640 -38.270 1.00 51.97 274 GLU A N 1
ATOM 2250 C CA . GLU A 1 274 ? 30.862 14.105 -39.449 1.00 51.97 274 GLU A CA 1
ATOM 2251 C C . GLU A 1 274 ? 29.980 14.837 -40.483 1.00 51.97 274 GLU A C 1
ATOM 2253 O O . GLU A 1 274 ? 30.456 15.682 -41.245 1.00 51.97 274 GLU A O 1
ATOM 2258 N N . SER A 1 275 ? 28.665 14.603 -40.455 1.00 51.34 275 SER A N 1
ATOM 2259 C CA . SER A 1 275 ? 27.665 15.399 -41.165 1.00 51.34 275 SER A CA 1
ATOM 2260 C C . SER A 1 275 ? 27.339 16.682 -40.377 1.00 51.34 275 SER A C 1
ATOM 2262 O O . SER A 1 275 ? 26.277 16.782 -39.770 1.00 51.34 275 SER A O 1
ATOM 2264 N N . ASN A 1 276 ? 28.258 17.658 -40.389 1.00 42.25 276 ASN A N 1
ATOM 2265 C CA . ASN A 1 276 ? 28.148 19.040 -39.875 1.00 42.25 276 ASN A CA 1
ATOM 2266 C C . ASN A 1 276 ? 26.720 19.564 -39.603 1.00 42.25 276 ASN A C 1
ATOM 2268 O O . ASN A 1 276 ? 26.164 20.337 -40.388 1.00 42.25 276 ASN A O 1
ATOM 2272 N N . CYS A 1 277 ? 26.139 19.223 -38.456 1.00 47.47 277 CYS A N 1
ATOM 2273 C CA . CYS A 1 277 ? 24.900 19.836 -38.011 1.00 47.47 277 CYS A CA 1
ATOM 2274 C C . CYS A 1 277 ? 24.828 19.809 -36.489 1.00 47.47 277 CYS A C 1
ATOM 2276 O O . CYS A 1 277 ? 25.181 18.826 -35.841 1.00 47.47 277 CYS A O 1
ATOM 2278 N N . ILE A 1 278 ? 24.379 20.921 -35.919 1.00 56.84 278 ILE A N 1
ATOM 2279 C CA . ILE A 1 278 ? 23.999 21.022 -34.513 1.00 56.84 278 ILE A CA 1
ATOM 2280 C C . ILE A 1 278 ? 22.886 19.993 -34.301 1.00 56.84 278 ILE A C 1
ATOM 2282 O O . ILE A 1 278 ? 21.749 20.250 -34.690 1.00 56.84 278 ILE A O 1
ATOM 2286 N N . ILE A 1 279 ? 23.213 18.822 -33.746 1.00 60.91 279 ILE A N 1
ATOM 2287 C CA . ILE A 1 279 ? 22.208 17.788 -33.501 1.00 60.91 279 ILE A CA 1
ATOM 2288 C C . ILE A 1 279 ? 21.254 18.333 -32.446 1.00 60.91 279 ILE A C 1
ATOM 2290 O O . ILE A 1 279 ? 21.638 18.628 -31.310 1.00 60.91 279 ILE A O 1
ATOM 2294 N N . THR A 1 280 ? 20.000 18.512 -32.836 1.00 65.94 280 THR A N 1
ATOM 2295 C CA . THR A 1 280 ? 18.967 18.980 -31.920 1.00 65.94 280 THR A CA 1
ATOM 2296 C C . THR A 1 280 ? 18.626 17.874 -30.918 1.00 65.94 280 THR A C 1
ATOM 2298 O O . THR A 1 280 ? 18.709 16.683 -31.217 1.00 65.94 280 THR A O 1
ATOM 2301 N N . LEU A 1 281 ? 18.188 18.246 -29.709 1.00 69.06 281 LEU A N 1
ATOM 2302 C CA . LEU A 1 281 ? 17.769 17.287 -28.671 1.00 69.06 281 LEU A CA 1
ATOM 2303 C C . LEU A 1 281 ? 16.710 16.286 -29.187 1.00 69.06 281 LEU A C 1
ATOM 2305 O O . LEU A 1 281 ? 16.645 15.148 -28.729 1.00 69.06 281 LEU A O 1
ATOM 2309 N N . LEU A 1 282 ? 15.895 16.714 -30.156 1.00 70.38 282 LEU A N 1
ATOM 2310 C CA . LEU A 1 282 ? 14.860 15.907 -30.796 1.00 70.38 282 LEU A CA 1
ATOM 2311 C C . LEU A 1 282 ? 15.446 14.815 -31.706 1.00 70.38 282 LEU A C 1
ATOM 2313 O O . LEU A 1 282 ? 14.976 13.681 -31.683 1.00 70.38 282 LEU A O 1
ATOM 2317 N N . GLU A 1 283 ? 16.485 15.134 -32.477 1.00 73.44 283 GLU A N 1
ATOM 2318 C CA . GLU A 1 283 ? 17.181 14.173 -33.342 1.00 73.44 283 GLU A CA 1
ATOM 2319 C C . GLU A 1 283 ? 17.948 13.142 -32.517 1.00 73.44 283 GLU A C 1
ATOM 2321 O O . GLU A 1 283 ? 17.903 11.952 -32.824 1.00 73.44 283 GLU A O 1
ATOM 2326 N N . LEU A 1 284 ? 18.561 13.575 -31.411 1.00 70.00 284 LEU A N 1
ATOM 2327 C CA . LEU A 1 284 ? 19.168 12.669 -30.437 1.00 70.00 284 LEU A CA 1
ATOM 2328 C C . LEU A 1 284 ? 18.104 11.742 -29.823 1.00 70.00 284 LEU A C 1
ATOM 2330 O O . LEU A 1 284 ? 18.292 10.531 -29.760 1.00 70.00 284 LEU A O 1
ATOM 2334 N N . GLY A 1 285 ? 16.939 12.280 -29.450 1.00 71.50 285 GLY A N 1
ATOM 2335 C CA . GLY A 1 285 ? 15.807 11.477 -28.980 1.00 71.50 285 GLY A CA 1
ATOM 2336 C C . GLY A 1 285 ? 15.342 10.431 -30.002 1.00 71.50 285 GLY A C 1
ATOM 2337 O O . GLY A 1 285 ? 15.086 9.287 -29.631 1.00 71.50 285 GLY A O 1
ATOM 2338 N N . ASN A 1 286 ? 15.300 10.789 -31.288 1.00 75.75 286 ASN A N 1
ATOM 2339 C CA . ASN A 1 286 ? 14.978 9.866 -32.380 1.00 75.75 286 ASN A CA 1
ATOM 2340 C C . ASN A 1 286 ? 16.086 8.844 -32.658 1.00 75.75 286 ASN A C 1
ATOM 2342 O O . ASN A 1 286 ? 15.807 7.780 -33.198 1.00 75.75 286 ASN A O 1
ATOM 2346 N N . LEU A 1 287 ? 17.338 9.121 -32.307 1.00 80.88 287 LEU A N 1
ATOM 2347 C CA . LEU A 1 287 ? 18.401 8.129 -32.434 1.00 80.88 287 LEU A CA 1
ATOM 2348 C C . LEU A 1 287 ? 18.275 7.046 -31.353 1.00 80.88 287 LEU A C 1
ATOM 2350 O O . LEU A 1 287 ? 18.437 5.863 -31.639 1.00 80.88 287 LEU A O 1
ATOM 2354 N N . PHE A 1 288 ? 17.930 7.459 -30.131 1.00 87.56 288 PHE A N 1
ATOM 2355 C CA . PHE A 1 288 ? 17.912 6.606 -28.939 1.00 87.56 288 PHE A CA 1
ATOM 2356 C C . PHE A 1 288 ? 16.512 6.138 -28.517 1.00 87.56 288 PHE A C 1
ATOM 2358 O O . PHE A 1 288 ? 16.352 5.609 -27.420 1.00 87.56 288 PHE A O 1
ATOM 2365 N N . TRP A 1 289 ? 15.463 6.324 -29.328 1.00 92.31 289 TRP A N 1
ATOM 2366 C CA . TRP A 1 289 ? 14.093 6.022 -28.881 1.00 92.31 289 TRP A CA 1
ATOM 2367 C C . TRP A 1 289 ? 13.913 4.549 -28.480 1.00 92.31 289 TRP A C 1
ATOM 2369 O O . TRP A 1 289 ? 13.195 4.262 -27.520 1.00 92.31 289 TRP A O 1
ATOM 2379 N N . LYS A 1 290 ? 14.589 3.620 -29.176 1.00 93.38 290 LYS A N 1
ATOM 2380 C CA . LYS A 1 290 ? 14.553 2.183 -28.858 1.00 93.38 290 LYS A CA 1
ATOM 2381 C C . LYS A 1 290 ? 15.169 1.920 -27.493 1.00 93.38 290 LYS A C 1
ATOM 2383 O O . LYS A 1 290 ? 14.555 1.228 -26.687 1.00 93.38 290 LYS A O 1
ATOM 2388 N N . ASP A 1 291 ? 16.332 2.514 -27.228 1.00 93.56 291 ASP A N 1
ATOM 2389 C CA . ASP A 1 291 ? 17.022 2.429 -25.943 1.00 93.56 291 ASP A CA 1
ATOM 2390 C C . ASP A 1 291 ? 16.171 3.027 -24.828 1.00 93.56 291 ASP A C 1
ATOM 2392 O O . ASP A 1 291 ? 15.945 2.369 -23.821 1.00 93.56 291 ASP A O 1
ATOM 2396 N N . ILE A 1 292 ? 15.621 4.229 -25.037 1.00 95.81 292 ILE A N 1
ATOM 2397 C CA . ILE A 1 292 ? 14.795 4.937 -24.052 1.00 95.81 292 ILE A CA 1
ATOM 2398 C C . ILE A 1 292 ? 13.581 4.094 -23.652 1.00 95.81 292 ILE A C 1
ATOM 2400 O O . ILE A 1 292 ? 13.279 3.943 -22.469 1.00 95.81 292 ILE A O 1
ATOM 2404 N N . ILE A 1 293 ? 12.873 3.532 -24.632 1.00 96.38 293 ILE A N 1
ATOM 2405 C CA . ILE A 1 293 ? 11.717 2.676 -24.364 1.00 96.38 293 ILE A CA 1
ATOM 2406 C C . ILE A 1 293 ? 12.175 1.396 -23.662 1.00 96.38 293 ILE A C 1
ATOM 2408 O O . ILE A 1 293 ? 11.674 1.067 -22.585 1.00 96.38 293 ILE A O 1
ATOM 2412 N N . PHE A 1 294 ? 13.147 0.687 -24.233 1.00 97.00 294 PHE A N 1
ATOM 2413 C CA . PHE A 1 294 ? 13.617 -0.586 -23.700 1.00 97.00 294 PHE A CA 1
ATOM 2414 C C . PHE A 1 294 ? 14.118 -0.457 -22.256 1.00 97.00 294 PHE A C 1
ATOM 2416 O O . PHE A 1 294 ? 13.730 -1.254 -21.398 1.00 97.00 294 PHE A O 1
ATOM 2423 N N . PHE A 1 295 ? 14.915 0.569 -21.964 1.00 97.69 295 PHE A N 1
ATOM 2424 C CA . PHE A 1 295 ? 15.486 0.815 -20.644 1.00 97.69 295 PHE A CA 1
ATOM 2425 C C . PHE A 1 295 ? 14.417 1.231 -19.636 1.00 97.69 295 PHE A C 1
ATOM 2427 O O . PHE A 1 295 ? 14.427 0.711 -18.525 1.00 97.69 295 PHE A O 1
ATOM 2434 N N . ALA A 1 296 ? 13.455 2.084 -20.004 1.00 98.19 296 ALA A N 1
ATOM 2435 C CA . ALA A 1 296 ? 12.363 2.463 -19.105 1.00 98.19 296 ALA A CA 1
ATOM 2436 C C . ALA A 1 296 ? 11.531 1.246 -18.653 1.00 98.19 296 ALA A C 1
ATOM 2438 O O . ALA A 1 296 ? 11.229 1.070 -17.472 1.00 98.19 296 ALA A O 1
ATOM 2439 N N . PHE A 1 297 ? 11.171 0.360 -19.583 1.00 98.38 297 PHE A N 1
ATOM 2440 C CA . PHE A 1 297 ? 10.406 -0.842 -19.238 1.00 98.38 297 PHE A CA 1
ATOM 2441 C C . PHE A 1 297 ? 11.247 -1.866 -18.466 1.00 98.38 297 PHE A C 1
ATOM 2443 O O . PHE A 1 297 ? 10.772 -2.438 -17.482 1.00 98.38 297 PHE A O 1
ATOM 2450 N N . SER A 1 298 ? 12.502 -2.065 -18.873 1.00 98.19 298 SER A N 1
ATOM 2451 C CA . SER A 1 298 ? 13.409 -3.022 -18.235 1.00 98.19 298 SER A CA 1
ATOM 2452 C C . SER A 1 298 ? 13.809 -2.590 -16.829 1.00 98.19 298 SER A C 1
ATOM 2454 O O . SER A 1 298 ? 13.750 -3.404 -15.915 1.00 98.19 298 SER A O 1
ATOM 2456 N N . ALA A 1 299 ? 14.148 -1.316 -16.615 1.00 98.31 299 ALA A N 1
ATOM 2457 C CA . ALA A 1 299 ? 14.539 -0.806 -15.303 1.00 98.31 299 ALA A CA 1
ATOM 2458 C C . ALA A 1 299 ? 13.385 -0.885 -14.299 1.00 98.31 299 ALA A C 1
ATOM 2460 O O . ALA A 1 299 ? 13.595 -1.285 -13.155 1.00 98.31 299 ALA A O 1
ATOM 2461 N N . LEU A 1 300 ? 12.156 -0.563 -14.724 1.00 98.25 300 LEU A N 1
ATOM 2462 C CA . LEU A 1 300 ? 10.971 -0.736 -13.886 1.00 98.25 300 LEU A CA 1
ATOM 2463 C C . LEU A 1 300 ? 10.774 -2.205 -13.489 1.00 98.25 300 LEU A C 1
ATOM 2465 O O . LEU A 1 300 ? 10.591 -2.497 -12.307 1.00 98.25 300 LEU A O 1
ATOM 2469 N N . PHE A 1 301 ? 10.832 -3.121 -14.460 1.00 98.00 301 PHE A N 1
ATOM 2470 C CA . PHE A 1 301 ? 10.649 -4.550 -14.214 1.00 98.00 301 PHE A CA 1
ATOM 2471 C C . PHE A 1 301 ? 11.741 -5.128 -13.311 1.00 98.00 301 PHE A C 1
ATOM 2473 O O . PHE A 1 301 ? 11.426 -5.730 -12.286 1.00 98.00 301 PHE A O 1
ATOM 2480 N N . ILE A 1 302 ? 13.013 -4.916 -13.660 1.00 97.06 302 ILE A N 1
ATOM 2481 C CA . ILE A 1 302 ? 14.165 -5.394 -12.887 1.00 97.06 302 ILE A CA 1
ATOM 2482 C C . ILE A 1 302 ? 14.109 -4.818 -11.473 1.00 97.06 302 ILE A C 1
ATOM 2484 O O . ILE A 1 302 ? 14.295 -5.555 -10.511 1.00 97.06 302 ILE A O 1
ATOM 2488 N N . GLY A 1 303 ? 13.799 -3.527 -11.335 1.00 96.06 303 GLY A N 1
ATOM 2489 C CA . GLY A 1 303 ? 13.668 -2.872 -10.040 1.00 96.06 303 GLY A CA 1
ATOM 2490 C C . GLY A 1 303 ? 12.615 -3.525 -9.149 1.00 96.06 303 GLY A C 1
ATOM 2491 O O . GLY A 1 303 ? 12.915 -3.916 -8.023 1.00 96.06 303 GLY A O 1
ATOM 2492 N N . ILE A 1 304 ? 11.393 -3.693 -9.664 1.00 95.19 304 ILE A N 1
ATOM 2493 C CA . ILE A 1 304 ? 10.300 -4.362 -8.941 1.00 95.19 304 ILE A CA 1
ATOM 2494 C C . ILE A 1 304 ? 10.671 -5.813 -8.602 1.00 95.19 304 ILE A C 1
ATOM 2496 O O . ILE A 1 304 ? 10.403 -6.280 -7.497 1.00 95.19 304 ILE A O 1
ATOM 2500 N N . PHE A 1 305 ? 11.309 -6.526 -9.530 1.00 94.56 305 PHE A N 1
ATOM 2501 C CA . PHE A 1 305 ? 11.707 -7.917 -9.336 1.00 94.56 305 PHE A CA 1
ATOM 2502 C C . PHE A 1 305 ? 12.799 -8.078 -8.268 1.00 94.56 305 PHE A C 1
ATOM 2504 O O . PHE A 1 305 ? 12.694 -8.949 -7.408 1.00 94.56 305 PHE A O 1
ATOM 2511 N N . ILE A 1 306 ? 13.822 -7.218 -8.274 1.00 92.44 306 ILE A N 1
ATOM 2512 C CA . ILE A 1 306 ? 14.855 -7.201 -7.228 1.00 92.44 306 ILE A CA 1
ATOM 2513 C C . ILE A 1 306 ? 14.227 -6.863 -5.881 1.00 92.44 306 ILE A C 1
ATOM 2515 O O . ILE A 1 306 ? 14.547 -7.508 -4.886 1.00 92.44 306 ILE A O 1
ATOM 2519 N N . GLN A 1 307 ? 13.300 -5.903 -5.844 1.00 88.38 307 GLN A N 1
ATOM 2520 C CA . GLN A 1 307 ? 12.606 -5.561 -4.611 1.00 88.38 307 GLN A CA 1
ATOM 2521 C C . GLN A 1 307 ? 11.835 -6.760 -4.040 1.00 88.38 307 GLN A C 1
ATOM 2523 O O . GLN A 1 307 ? 11.910 -6.995 -2.840 1.00 88.38 307 GLN A O 1
ATOM 2528 N N . LEU A 1 308 ? 11.187 -7.568 -4.886 1.00 86.38 308 LEU A N 1
ATOM 2529 C CA . LEU A 1 308 ? 10.552 -8.821 -4.462 1.00 86.38 308 LEU A CA 1
ATOM 2530 C C . LEU A 1 308 ? 11.550 -9.825 -3.859 1.00 86.38 308 LEU A C 1
ATOM 2532 O O . LEU A 1 308 ? 11.200 -10.552 -2.933 1.00 86.38 308 LEU A O 1
ATOM 2536 N N . LEU A 1 309 ? 12.776 -9.893 -4.378 1.00 87.12 309 LEU A N 1
ATOM 2537 C CA . LEU A 1 309 ? 13.790 -10.820 -3.869 1.00 87.12 309 LEU A CA 1
ATOM 2538 C C . LEU A 1 309 ? 14.470 -10.330 -2.584 1.00 87.12 309 LEU A C 1
ATOM 2540 O O . LEU A 1 309 ? 14.969 -11.155 -1.820 1.00 87.12 309 LEU A O 1
ATOM 2544 N N . TRP A 1 310 ? 14.543 -9.016 -2.366 1.00 82.75 310 TRP A N 1
ATOM 2545 C CA . TRP A 1 310 ? 15.329 -8.417 -1.282 1.00 82.75 310 TRP A CA 1
ATOM 2546 C C . TRP A 1 310 ? 14.506 -7.851 -0.125 1.00 82.75 310 TRP A C 1
ATOM 2548 O O . TRP A 1 310 ? 15.016 -7.803 0.993 1.00 82.75 310 TRP A O 1
ATOM 2558 N N . GLU A 1 311 ? 13.267 -7.414 -0.348 1.00 72.75 311 GLU A N 1
ATOM 2559 C CA . GLU A 1 311 ? 12.458 -6.765 0.683 1.00 72.75 311 GLU A CA 1
ATOM 2560 C C . GLU A 1 311 ? 11.214 -7.585 1.046 1.00 72.75 311 GLU A C 1
ATOM 2562 O O . GLU A 1 311 ? 10.425 -7.977 0.194 1.00 72.75 311 GLU A O 1
ATOM 2567 N N . GLU A 1 312 ? 10.964 -7.755 2.348 1.00 73.81 312 GLU A N 1
ATOM 2568 C CA . GLU A 1 312 ? 9.688 -8.294 2.856 1.00 73.81 312 GLU A CA 1
ATOM 2569 C C . GLU A 1 312 ? 8.536 -7.265 2.784 1.00 73.81 312 GLU A C 1
ATOM 2571 O O . GLU A 1 312 ? 7.379 -7.580 3.072 1.00 73.81 312 GLU A O 1
ATOM 2576 N N . LYS A 1 313 ? 8.853 -6.014 2.429 1.00 80.00 313 LYS A N 1
ATOM 2577 C CA . LYS A 1 313 ? 7.955 -4.855 2.455 1.00 80.00 313 LYS A CA 1
ATOM 2578 C C . LYS A 1 313 ? 7.481 -4.465 1.058 1.00 80.00 313 LYS A C 1
ATOM 2580 O O . LYS A 1 313 ? 8.150 -4.698 0.061 1.00 80.00 313 LYS A O 1
ATOM 2585 N N . THR A 1 314 ? 6.320 -3.817 1.008 1.00 75.88 314 THR A N 1
ATOM 2586 C CA . THR A 1 314 ? 5.656 -3.449 -0.255 1.00 75.88 314 THR A CA 1
ATOM 2587 C C . THR A 1 314 ? 6.337 -2.278 -0.960 1.00 75.88 314 THR A C 1
ATOM 2589 O O . THR A 1 314 ? 6.893 -1.386 -0.311 1.00 75.88 314 THR A O 1
ATOM 2592 N N . VAL A 1 315 ? 6.179 -2.205 -2.284 1.00 69.25 315 VAL A N 1
ATOM 2593 C CA . VAL A 1 315 ? 6.786 -1.166 -3.142 1.00 69.25 315 VAL A CA 1
ATOM 2594 C C . VAL A 1 315 ? 6.330 0.257 -2.783 1.00 69.25 315 VAL A C 1
ATOM 2596 O O . VAL A 1 315 ? 7.036 1.238 -3.029 1.00 69.25 315 VAL A O 1
ATOM 2599 N N . THR A 1 316 ? 5.150 0.398 -2.177 1.00 67.00 316 THR A N 1
ATOM 2600 C CA . THR A 1 316 ? 4.576 1.695 -1.796 1.00 67.00 316 THR A CA 1
ATOM 2601 C C . THR A 1 316 ? 4.768 2.060 -0.329 1.00 67.00 316 THR A C 1
ATOM 2603 O O . THR A 1 316 ? 4.361 3.155 0.072 1.00 67.00 316 THR A O 1
ATOM 2606 N N . GLU A 1 317 ? 5.363 1.179 0.477 1.00 70.88 317 GLU A N 1
ATOM 2607 C CA . GLU A 1 317 ? 5.656 1.483 1.875 1.00 70.88 317 GLU A CA 1
ATOM 2608 C C . GLU A 1 317 ? 6.701 2.614 1.946 1.00 70.88 317 GLU A C 1
ATOM 2610 O O . GLU A 1 317 ? 7.636 2.653 1.142 1.00 70.88 317 GLU A O 1
ATOM 2615 N N . PRO A 1 318 ? 6.569 3.583 2.864 1.00 63.19 318 PRO A N 1
ATOM 2616 C CA . PRO A 1 318 ? 7.627 4.564 3.078 1.00 63.19 318 PRO A CA 1
ATOM 2617 C C . PRO A 1 318 ? 8.956 3.888 3.471 1.00 63.19 318 PRO A C 1
ATOM 2619 O O . PRO A 1 318 ? 8.973 2.752 3.960 1.00 63.19 318 PRO A O 1
ATOM 2622 N N . LEU A 1 319 ? 10.075 4.563 3.174 1.00 56.88 319 LEU A N 1
ATOM 2623 C CA . LEU A 1 319 ? 11.421 4.112 3.556 1.00 56.88 319 LEU A CA 1
ATOM 2624 C C . LEU A 1 319 ? 11.586 4.104 5.074 1.00 56.88 319 LEU A C 1
ATOM 2626 O O . LEU A 1 319 ? 11.194 5.120 5.697 1.00 56.88 319 LEU A O 1
#

Radius of gyration: 26.92 Å; chains: 1; bounding box: 62×45×74 Å

Foldseek 3Di:
DDPVVLCVLLVVDQEPVSVLVSQQPDADPVRDTVNVVLVVLLPDQLVPADQPDPDLSNLVSLLCLQFRYDADPSRHLLNNLSSVVSNLVNLLDPVNVVSVVVCVVVVDASVVSNVRSLPDCSVVVNVVDLVSLLVSLQSVLLSCLLLLNLPVSVVSQVPRPPDDVVNVVLSLLVLLLVLLVVLCVVCLPDLVNLCVLVPDDPVVLVVVLVVLLVLLLVVQLVSSCVRRVDSVVSSVSSVVVSVSSLVSLLVVLLVCCLPPVCVSVVVVVVVVVVPDDPCDSVNSCVVCVSSSSNSSSRSSSSSSVVCVVPPPGDSRRGD

pLDDT: mean 87.98, std 10.71, range [42.25, 98.38]